Protein AF-A0A9P5NAE6-F1 (afdb_monomer_lite)

Organism: Gymnopilus junonius (NCBI:txid109634)

Radius of gyration: 26.17 Å; chains: 1; bounding box: 81×57×52 Å

Secondary structure (DSSP, 8-state):
-GGGT-HHHHHHHHHHHHHH-TT-HHHHHHHHHHHHHTT-HHHHHHHHHHHHHHHHHHHHHTTTT-HHHHHHHHHHHHHHHHHHHHHHHHSTTHHHHHHHHHHHHHGGGS--TTSHHHHHHHHHHHHHHHHTTT---HHHHHHHHHHHHHHHHHHHHHTS-HHHHHHHHHHHHHHHHHS---PPP--------PPP-SPP--GGG---SSS------GGGS-HHHHHHT--------SSSHHHHHHHHHHHHHHHHHHHHHTT--

Foldseek 3Di:
DVVVVPLVVQLVVLVVVCVVPVLDLVSLLSNLVSCVSVLVLVVSLVSLLSSLVSLVVVCVVVVPPDVVPSLVSLLSSLQSNLVSLVSCCVDPCVLVVLPVVLVVVVCVPPDDPPCVSSVVSVVVSVVSLVVLVPPPDPSSVSSVVSVVVSVVSVVVSNVDHSVVVVVVSVVVVVVVVVPPPPDDDDPPDPDPDDDDPDDQEACLCPDPPDDDGDRNDPVPDDPCCLVPPDDDDDDDPRVCRNVVNNVVVSVVVVVVVVVVVVVVD

Sequence (265 aa):
MLKAGQYTRAEQLFAKASSLRPDEPKYSLNHSAALYEQGKYRQSIDTVLEAWKKIQAKWCEESGNAQGGWDTLSIKLGVRFTKAKLQLAASSDSTTNHIQEVNAITLEDSQNESSISDLDHGVSIKLFVTSKMGSEDARSQDMVNIWHHWKAVRDRHASHTVSQCKIVISDAQACLRGLKIFKSTCDPTLDHYNLGHDEIHSLLDGTEEEDDIYPIHLDKLNSQEKEMALSFLFGGSGDARHVFETVINAADFVENSKFMKNIEH

InterPro domains:
  IPR011990 Tetratricopeptide-like helical domain superfamily [G3DSA:1.25.40.10] (1-57)
  IPR011990 Tetratricopeptide-like helical domain superfamily [SSF48452] (2-66)

pLDDT: mean 79.5, std 16.5, range [36.5, 96.94]

Structure (mmCIF, N/CA/C/O backbone):
data_AF-A0A9P5NAE6-F1
#
_entry.id   AF-A0A9P5NAE6-F1
#
loop_
_atom_site.group_PDB
_atom_site.id
_atom_site.type_symbol
_atom_site.label_atom_id
_atom_site.label_alt_id
_atom_site.label_comp_id
_atom_site.label_asym_id
_atom_site.label_entity_id
_atom_site.label_seq_id
_atom_site.pdbx_PDB_ins_code
_atom_site.Cartn_x
_atom_site.Cartn_y
_atom_site.Cartn_z
_atom_site.occupancy
_atom_site.B_iso_or_equiv
_atom_site.auth_seq_id
_atom_site.auth_comp_id
_atom_site.auth_asym_id
_atom_site.auth_atom_id
_atom_site.pdbx_PDB_model_num
ATOM 1 N N . MET A 1 1 ? 1.670 -14.709 -13.908 1.00 62.81 1 MET A N 1
ATOM 2 C CA . MET A 1 1 ? 2.464 -15.149 -12.737 1.00 62.81 1 MET A CA 1
ATOM 3 C C . MET A 1 1 ? 2.076 -14.376 -11.488 1.00 62.81 1 MET A C 1
ATOM 5 O O . MET A 1 1 ? 1.440 -14.986 -10.648 1.00 62.81 1 MET A O 1
ATOM 9 N N . LEU A 1 2 ? 2.318 -13.058 -11.400 1.00 73.25 2 LEU A N 1
ATOM 10 C CA . LEU A 1 2 ? 1.816 -12.244 -10.273 1.00 73.25 2 LEU A CA 1
ATOM 11 C C . LEU A 1 2 ? 0.286 -12.326 -10.136 1.00 73.25 2 LEU A C 1
ATOM 13 O O . LEU A 1 2 ? -0.216 -12.709 -9.093 1.00 73.25 2 LEU A O 1
ATOM 17 N N . LYS A 1 3 ? -0.451 -12.122 -11.238 1.00 75.31 3 LYS A N 1
ATOM 18 C CA . LYS A 1 3 ? -1.922 -12.267 -11.271 1.00 75.31 3 LYS A CA 1
ATOM 19 C C . LYS A 1 3 ? -2.444 -13.679 -10.953 1.00 75.31 3 LYS A C 1
ATOM 21 O O . LYS A 1 3 ? -3.638 -13.846 -10.780 1.00 75.31 3 LYS A O 1
ATOM 26 N N . ALA A 1 4 ? -1.569 -14.684 -10.932 1.00 79.62 4 ALA A N 1
ATOM 27 C CA . ALA A 1 4 ? -1.932 -16.069 -10.638 1.00 79.62 4 ALA A CA 1
ATOM 28 C C . ALA A 1 4 ? -1.617 -16.458 -9.179 1.00 79.62 4 ALA A C 1
ATOM 30 O O . ALA A 1 4 ? -1.634 -17.641 -8.862 1.00 79.62 4 ALA A O 1
ATOM 31 N N . GLY A 1 5 ? -1.234 -15.498 -8.323 1.00 82.81 5 GLY A N 1
ATOM 32 C CA . GLY A 1 5 ? -0.909 -15.734 -6.909 1.00 82.81 5 GLY A CA 1
ATOM 33 C C . GLY A 1 5 ? 0.398 -16.499 -6.654 1.00 82.81 5 GLY A C 1
ATOM 34 O O . GLY A 1 5 ? 0.747 -16.775 -5.513 1.00 82.81 5 GLY A O 1
ATOM 35 N N . GLN A 1 6 ? 1.159 -16.847 -7.697 1.00 91.88 6 GLN A N 1
ATOM 36 C CA . GLN A 1 6 ? 2.387 -17.645 -7.583 1.00 91.88 6 GLN A CA 1
ATOM 37 C C . GLN A 1 6 ? 3.604 -16.764 -7.254 1.00 91.88 6 GLN A C 1
ATOM 39 O O . GLN A 1 6 ? 4.552 -16.675 -8.041 1.00 91.88 6 GLN A O 1
ATOM 44 N N . TYR A 1 7 ? 3.571 -16.073 -6.114 1.00 93.00 7 TYR A N 1
ATOM 45 C CA . TYR A 1 7 ? 4.539 -15.019 -5.795 1.00 93.00 7 TYR A CA 1
ATOM 46 C C . TYR A 1 7 ? 5.966 -15.531 -5.588 1.00 93.00 7 TYR A C 1
ATOM 48 O O . TYR A 1 7 ? 6.891 -14.943 -6.138 1.00 93.00 7 TYR A O 1
ATOM 56 N N . THR A 1 8 ? 6.158 -16.669 -4.919 1.00 93.50 8 THR A N 1
ATOM 57 C CA . THR A 1 8 ? 7.494 -17.265 -4.719 1.00 93.50 8 THR A CA 1
ATOM 58 C C . THR A 1 8 ? 8.162 -17.636 -6.044 1.00 93.50 8 THR A C 1
ATOM 60 O O . THR A 1 8 ? 9.343 -17.371 -6.261 1.00 93.50 8 THR A O 1
ATOM 63 N N . ARG A 1 9 ? 7.395 -18.198 -6.986 1.00 94.25 9 ARG A N 1
ATOM 64 C CA . ARG A 1 9 ? 7.903 -18.501 -8.331 1.00 94.25 9 ARG A CA 1
ATOM 65 C C . ARG A 1 9 ? 8.195 -17.222 -9.116 1.00 94.25 9 ARG A C 1
ATOM 67 O O . ARG A 1 9 ? 9.188 -17.159 -9.837 1.00 94.25 9 ARG A O 1
ATOM 74 N N . ALA A 1 10 ? 7.336 -16.211 -8.988 1.00 95.00 10 ALA A N 1
ATOM 75 C CA . ALA A 1 10 ? 7.538 -14.917 -9.627 1.00 95.00 10 ALA A CA 1
ATOM 76 C C . ALA A 1 10 ? 8.814 -14.226 -9.115 1.00 95.00 10 ALA A C 1
ATOM 78 O O . ALA A 1 10 ? 9.599 -13.752 -9.929 1.00 95.00 10 ALA A O 1
ATOM 79 N N . GLU A 1 11 ? 9.053 -14.231 -7.801 1.00 95.69 11 GLU A N 1
ATOM 80 C CA . GLU A 1 11 ? 10.276 -13.720 -7.171 1.00 95.69 11 GLU A CA 1
ATOM 81 C C . GLU A 1 11 ? 11.519 -14.366 -7.786 1.00 95.69 11 GLU A C 1
ATOM 83 O O . GLU A 1 11 ? 12.365 -13.657 -8.321 1.00 95.69 11 GLU A O 1
ATOM 88 N N . GLN A 1 12 ? 11.589 -15.702 -7.814 1.00 95.00 12 GLN A N 1
ATOM 89 C CA . GLN A 1 12 ? 12.731 -16.430 -8.382 1.00 95.00 12 GLN A CA 1
ATOM 90 C C . GLN A 1 12 ? 12.985 -16.075 -9.852 1.00 95.00 12 GLN A C 1
ATOM 92 O O . GLN A 1 12 ? 14.128 -15.873 -10.267 1.00 95.00 12 GLN A O 1
ATOM 97 N N . LEU A 1 13 ? 11.920 -15.985 -10.653 1.00 96.25 13 LEU A N 1
ATOM 98 C CA . LEU A 1 13 ? 12.032 -15.663 -12.074 1.00 96.25 13 LEU A CA 1
ATOM 99 C C . LEU A 1 13 ? 12.469 -14.216 -12.304 1.00 96.25 13 LEU A C 1
ATOM 101 O O . LEU A 1 13 ? 13.317 -13.980 -13.162 1.00 96.25 13 LEU A O 1
ATOM 105 N N . PHE A 1 14 ? 11.935 -13.256 -11.546 1.00 96.19 14 PHE A N 1
ATOM 106 C CA . PHE A 1 14 ? 12.328 -11.854 -11.677 1.00 96.19 14 PHE A CA 1
ATOM 107 C C . PHE A 1 14 ? 13.717 -11.577 -11.105 1.00 96.19 14 PHE A C 1
ATOM 109 O O . PHE A 1 14 ? 14.451 -10.796 -11.705 1.00 96.19 14 PHE A O 1
ATOM 116 N N . ALA A 1 15 ? 14.116 -12.254 -10.027 1.00 94.62 15 ALA A N 1
ATOM 117 C CA . ALA A 1 15 ? 15.485 -12.217 -9.525 1.00 94.62 15 ALA A CA 1
ATOM 118 C C . ALA A 1 15 ? 16.460 -12.723 -10.599 1.00 94.62 15 ALA A C 1
ATOM 120 O O . ALA A 1 15 ? 17.385 -12.006 -10.976 1.00 94.62 15 ALA A O 1
ATOM 121 N N . LYS A 1 16 ? 16.184 -13.893 -11.197 1.00 96.12 16 LYS A N 1
ATOM 122 C CA . LYS A 1 16 ? 16.993 -14.439 -12.299 1.00 96.12 16 LYS A CA 1
ATOM 123 C C . LYS A 1 16 ? 17.021 -13.509 -13.515 1.00 96.12 16 LYS A C 1
ATOM 125 O O . LYS A 1 16 ? 18.084 -13.290 -14.089 1.00 96.12 16 LYS A O 1
ATOM 130 N N . ALA A 1 17 ? 15.878 -12.949 -13.908 1.00 95.75 17 ALA A N 1
ATOM 131 C CA . ALA A 1 17 ? 15.804 -12.002 -15.020 1.00 95.75 17 ALA A CA 1
ATOM 132 C C . ALA A 1 17 ? 16.615 -10.728 -14.739 1.00 95.75 17 ALA A C 1
ATOM 134 O O . ALA A 1 17 ? 17.337 -10.264 -15.617 1.00 95.75 17 ALA A O 1
ATOM 135 N N . SER A 1 18 ? 16.562 -10.212 -13.507 1.00 93.19 18 SER A N 1
ATOM 136 C CA . SER A 1 18 ? 17.356 -9.059 -13.079 1.00 93.19 18 SER A CA 1
ATOM 137 C C . SER A 1 18 ? 18.857 -9.357 -13.053 1.00 93.19 18 SER A C 1
ATOM 139 O O . SER A 1 18 ? 19.638 -8.430 -13.226 1.00 93.19 18 SER A O 1
ATOM 141 N N . SER A 1 19 ? 19.278 -10.610 -12.850 1.00 92.19 19 SER A N 1
ATOM 142 C CA . SER A 1 19 ? 20.688 -11.006 -12.985 1.00 92.19 19 SER A CA 1
ATOM 143 C C . SER A 1 19 ? 21.125 -11.115 -14.446 1.00 92.19 19 SER A C 1
ATOM 145 O O . SER A 1 19 ? 22.251 -10.763 -14.775 1.00 92.19 19 SER A O 1
ATOM 147 N N . LEU A 1 20 ? 20.245 -11.597 -15.331 1.00 95.31 20 LEU A N 1
ATOM 148 C CA . LEU A 1 20 ? 20.540 -11.728 -16.763 1.00 95.31 20 LEU A CA 1
ATOM 149 C C . LEU A 1 20 ? 20.558 -10.377 -17.489 1.00 95.31 20 LEU A C 1
ATOM 151 O O . LEU A 1 20 ? 21.283 -10.215 -18.465 1.00 95.31 20 LEU A O 1
ATOM 155 N N . ARG A 1 21 ? 19.736 -9.426 -17.039 1.00 93.19 21 ARG A N 1
ATOM 156 C CA . ARG A 1 21 ? 19.625 -8.074 -17.596 1.00 93.19 21 ARG A CA 1
ATOM 157 C C . ARG A 1 21 ? 19.605 -7.047 -16.462 1.00 93.19 21 ARG A C 1
ATOM 159 O O . ARG A 1 21 ? 18.525 -6.599 -16.063 1.00 93.19 21 ARG A O 1
ATOM 166 N N . PRO A 1 22 ? 20.782 -6.714 -15.903 1.00 91.00 22 PRO A N 1
ATOM 167 C CA . PRO A 1 22 ? 20.883 -5.830 -14.745 1.00 91.00 22 PRO A CA 1
ATOM 168 C C . PRO A 1 22 ? 20.425 -4.399 -15.040 1.00 91.00 22 PRO A C 1
ATOM 170 O O . PRO A 1 22 ? 19.940 -3.728 -14.130 1.00 91.00 22 PRO A O 1
ATOM 173 N N . ASP A 1 23 ? 20.505 -3.974 -16.299 1.00 89.81 23 ASP A N 1
ATOM 174 C CA . ASP A 1 23 ? 20.110 -2.663 -16.811 1.00 89.81 23 ASP A CA 1
ATOM 175 C C . ASP A 1 23 ? 18.589 -2.474 -16.925 1.00 89.81 23 ASP A C 1
ATOM 177 O O . ASP A 1 23 ? 18.117 -1.349 -17.032 1.00 89.81 23 ASP A O 1
ATOM 181 N N . GLU A 1 24 ? 17.791 -3.545 -16.935 1.00 92.19 24 GLU A N 1
ATOM 182 C CA . GLU A 1 24 ? 16.351 -3.453 -17.185 1.00 92.19 24 GLU A CA 1
ATOM 183 C C . GLU A 1 24 ? 15.555 -3.229 -15.880 1.00 92.19 24 GLU A C 1
ATOM 185 O O . GLU A 1 24 ? 15.333 -4.177 -15.113 1.00 92.19 24 GLU A O 1
ATOM 190 N N . PRO A 1 25 ? 15.057 -2.001 -15.612 1.00 92.25 25 PRO A N 1
ATOM 191 C CA . PRO A 1 25 ? 14.371 -1.683 -14.360 1.00 92.25 25 PRO A CA 1
ATOM 192 C C . PRO A 1 25 ? 13.055 -2.445 -14.183 1.00 92.25 25 PRO A C 1
ATOM 194 O O . PRO A 1 25 ? 12.638 -2.681 -13.047 1.00 92.25 25 PRO A O 1
ATOM 197 N N . LYS A 1 26 ? 12.394 -2.882 -15.268 1.00 92.94 26 LYS A N 1
ATOM 198 C CA . LYS A 1 26 ? 11.122 -3.620 -15.173 1.00 92.94 26 LYS A CA 1
ATOM 199 C C . LYS A 1 26 ? 11.265 -4.940 -14.416 1.00 92.94 26 LYS A C 1
ATOM 201 O O . LYS A 1 26 ? 10.310 -5.355 -13.756 1.00 92.94 26 LYS A O 1
ATOM 206 N N . TYR A 1 27 ? 12.424 -5.599 -14.469 1.00 94.94 27 TYR A N 1
ATOM 207 C CA . TYR A 1 27 ? 12.634 -6.838 -13.714 1.00 94.94 27 TYR A CA 1
ATOM 208 C C . TYR A 1 27 ? 12.724 -6.566 -12.215 1.00 94.94 27 TYR A C 1
ATOM 210 O O . TYR A 1 27 ? 12.032 -7.230 -11.447 1.00 94.94 27 TYR A O 1
ATOM 218 N N . SER A 1 28 ? 13.463 -5.536 -11.799 1.00 94.50 28 SER A N 1
ATOM 219 C CA . SER A 1 28 ? 13.524 -5.112 -10.393 1.00 94.50 28 SER A CA 1
ATOM 220 C C . SER A 1 28 ? 12.170 -4.571 -9.898 1.00 94.50 28 SER A C 1
ATOM 222 O O . SER A 1 28 ? 11.723 -4.903 -8.799 1.00 94.50 28 SER A O 1
ATOM 224 N N . LEU A 1 29 ? 11.428 -3.843 -10.740 1.00 94.50 29 LEU A N 1
ATOM 225 C CA . LEU A 1 29 ? 10.054 -3.424 -10.444 1.00 94.50 29 LEU A CA 1
ATOM 226 C C . LEU A 1 29 ? 9.128 -4.621 -10.184 1.00 94.50 29 LEU A C 1
ATOM 228 O O . LEU A 1 29 ? 8.343 -4.596 -9.241 1.00 94.50 29 LEU A O 1
ATOM 232 N N . ASN A 1 30 ? 9.168 -5.656 -11.019 1.00 95.62 30 ASN A N 1
ATOM 233 C CA . ASN A 1 30 ? 8.295 -6.816 -10.838 1.00 95.62 30 ASN A CA 1
ATOM 234 C C . ASN A 1 30 ? 8.777 -7.737 -9.706 1.00 95.62 30 ASN A C 1
ATOM 236 O O . ASN A 1 30 ? 7.954 -8.361 -9.037 1.00 95.62 30 ASN A O 1
ATOM 240 N N . HIS A 1 31 ? 10.085 -7.774 -9.447 1.00 96.12 31 HIS A N 1
ATOM 241 C CA . HIS A 1 31 ? 10.664 -8.468 -8.300 1.00 96.12 31 HIS A CA 1
ATOM 242 C C . HIS A 1 31 ? 10.172 -7.860 -6.981 1.00 96.12 31 HIS A C 1
ATOM 244 O O . HIS A 1 31 ? 9.639 -8.584 -6.143 1.00 96.12 31 HIS A O 1
ATOM 250 N N . SER A 1 32 ? 10.236 -6.530 -6.833 1.00 96.62 32 SER A N 1
ATOM 251 C CA . SER A 1 32 ? 9.693 -5.862 -5.641 1.00 96.62 32 SER A CA 1
ATOM 252 C C . SER A 1 32 ? 8.190 -6.090 -5.477 1.00 96.62 32 SER A C 1
ATOM 254 O O . SER A 1 32 ? 7.724 -6.245 -4.355 1.00 96.62 32 SER A O 1
ATOM 256 N N . ALA A 1 33 ? 7.425 -6.185 -6.571 1.00 96.44 33 ALA A N 1
ATOM 257 C CA . ALA A 1 33 ? 6.013 -6.561 -6.495 1.00 96.44 33 ALA A CA 1
ATOM 258 C C . ALA A 1 33 ? 5.830 -7.961 -5.887 1.00 96.44 33 ALA A C 1
ATOM 260 O O . ALA A 1 33 ? 5.049 -8.124 -4.960 1.00 96.44 33 ALA A O 1
ATOM 261 N N . ALA A 1 34 ? 6.586 -8.957 -6.360 1.00 96.56 34 ALA A N 1
ATOM 262 C CA . ALA A 1 34 ? 6.515 -10.317 -5.827 1.00 96.56 34 ALA A CA 1
ATOM 263 C C . ALA A 1 34 ? 6.919 -10.401 -4.345 1.00 96.56 34 ALA A C 1
ATOM 265 O O . ALA A 1 34 ? 6.357 -11.209 -3.609 1.00 96.56 34 ALA A O 1
ATOM 266 N N . LEU A 1 35 ? 7.887 -9.589 -3.909 1.00 96.25 35 LEU A N 1
ATOM 267 C CA . LEU A 1 35 ? 8.310 -9.509 -2.508 1.00 96.25 35 LEU A CA 1
ATOM 268 C C . LEU A 1 35 ? 7.236 -8.859 -1.627 1.00 96.25 35 LEU A C 1
ATOM 270 O O . LEU A 1 35 ? 6.944 -9.367 -0.546 1.00 96.25 35 LEU A O 1
ATOM 274 N N . TYR A 1 36 ? 6.619 -7.775 -2.105 1.00 95.94 36 TYR A N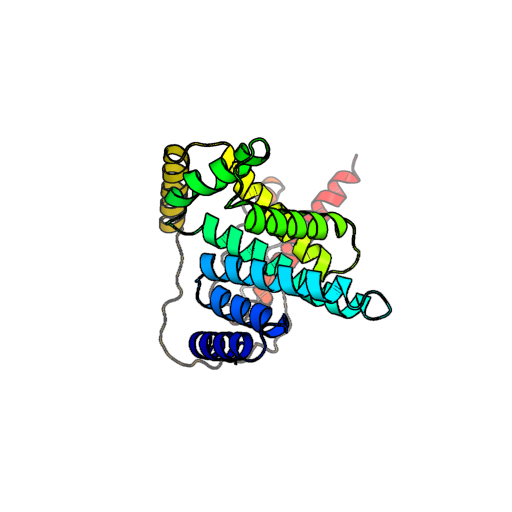 1
ATOM 275 C CA . TYR A 1 36 ? 5.532 -7.093 -1.402 1.00 95.94 36 TYR A CA 1
ATOM 276 C C . TYR A 1 36 ? 4.346 -8.027 -1.140 1.00 95.94 36 TYR A C 1
ATOM 278 O O . TYR A 1 36 ? 3.908 -8.145 0.000 1.00 95.94 36 TYR A O 1
ATOM 286 N N . GLU A 1 37 ? 3.885 -8.752 -2.164 1.00 95.06 37 GLU A N 1
ATOM 287 C CA . GLU A 1 37 ? 2.755 -9.689 -2.041 1.00 95.06 37 GLU A CA 1
ATOM 288 C C . GLU A 1 37 ? 3.056 -10.890 -1.121 1.00 95.06 37 GLU A C 1
ATOM 290 O O . GLU A 1 37 ? 2.144 -11.540 -0.620 1.00 95.06 37 GLU A O 1
ATOM 295 N N . GLN A 1 38 ? 4.334 -11.186 -0.862 1.00 94.00 38 GLN A N 1
ATOM 296 C CA . GLN A 1 38 ? 4.762 -12.201 0.111 1.00 94.00 38 GLN A CA 1
ATOM 297 C C . GLN A 1 38 ? 4.899 -11.656 1.541 1.00 94.00 38 GLN A C 1
ATOM 299 O O . GLN A 1 38 ? 5.317 -12.392 2.431 1.00 94.00 38 GLN A O 1
ATOM 304 N N . GLY A 1 39 ? 4.628 -10.369 1.772 1.00 92.31 39 GLY A N 1
ATOM 305 C CA . GLY A 1 39 ? 4.856 -9.719 3.064 1.00 92.31 39 GLY A CA 1
ATOM 306 C C . GLY A 1 39 ? 6.332 -9.440 3.377 1.00 92.31 39 GLY A C 1
ATOM 307 O O . GLY A 1 39 ? 6.664 -9.001 4.477 1.00 92.31 39 GLY A O 1
ATOM 308 N N . LYS A 1 40 ? 7.243 -9.647 2.416 1.00 93.25 40 LYS A N 1
ATOM 309 C CA . LYS A 1 40 ? 8.687 -9.396 2.557 1.00 93.25 40 LYS A CA 1
ATOM 310 C C . LYS A 1 40 ? 8.995 -7.903 2.363 1.00 93.25 40 LYS A C 1
ATOM 312 O O . LYS A 1 40 ? 9.730 -7.507 1.456 1.00 93.25 40 LYS A O 1
ATOM 317 N N . TYR A 1 41 ? 8.406 -7.045 3.197 1.00 92.62 41 TYR A N 1
ATOM 318 C CA . TYR A 1 41 ? 8.363 -5.595 2.963 1.00 92.62 41 TYR A CA 1
ATOM 319 C C . TYR A 1 41 ? 9.734 -4.915 2.951 1.00 92.62 41 TYR A C 1
ATOM 321 O O . TYR A 1 41 ? 9.964 -4.053 2.107 1.00 92.62 41 TYR A O 1
ATOM 329 N N . ARG A 1 42 ? 10.664 -5.323 3.824 1.00 90.50 42 ARG A N 1
ATOM 330 C CA . ARG A 1 42 ? 12.030 -4.770 3.844 1.00 90.50 42 ARG A CA 1
ATOM 331 C C . ARG A 1 42 ? 12.760 -5.038 2.524 1.00 90.50 42 ARG A C 1
ATOM 333 O O . ARG A 1 42 ? 13.163 -4.100 1.852 1.00 90.50 42 ARG A O 1
ATOM 340 N N . GLN A 1 43 ? 12.788 -6.296 2.088 1.00 92.56 43 GLN A N 1
ATOM 341 C CA . GLN A 1 43 ? 13.387 -6.685 0.805 1.00 92.56 43 GLN A CA 1
ATOM 342 C C . GLN A 1 43 ? 12.685 -6.010 -0.383 1.00 92.56 43 GLN A C 1
ATOM 344 O O . GLN A 1 43 ? 13.327 -5.646 -1.370 1.00 92.56 43 GLN A O 1
ATOM 349 N N . SER A 1 44 ? 11.363 -5.819 -0.297 1.00 95.19 44 SER A N 1
ATOM 350 C CA . SER A 1 44 ? 10.616 -5.056 -1.297 1.00 95.19 44 SER A CA 1
ATOM 351 C C . SER A 1 44 ? 11.085 -3.602 -1.371 1.00 95.19 44 SER A C 1
ATOM 353 O O . SER A 1 44 ? 11.187 -3.087 -2.480 1.00 95.19 44 SER A O 1
ATOM 355 N N . ILE A 1 45 ? 11.341 -2.937 -0.240 1.00 93.56 45 ILE A N 1
ATOM 356 C CA . ILE A 1 45 ? 11.839 -1.552 -0.206 1.00 93.56 45 ILE A CA 1
ATOM 357 C C . ILE A 1 45 ? 13.210 -1.476 -0.871 1.00 93.56 45 ILE A C 1
ATOM 359 O O . ILE A 1 45 ? 13.376 -0.683 -1.794 1.00 93.56 45 ILE A O 1
ATOM 363 N N . ASP A 1 46 ? 14.142 -2.341 -0.474 1.00 91.44 46 ASP A N 1
ATOM 364 C CA . ASP A 1 46 ? 15.500 -2.365 -1.028 1.00 91.44 46 ASP A CA 1
ATOM 365 C C . ASP A 1 46 ? 15.454 -2.575 -2.551 1.00 91.44 46 ASP A C 1
ATOM 367 O O . ASP A 1 46 ? 16.060 -1.844 -3.332 1.00 91.44 46 ASP A O 1
ATOM 371 N N . THR A 1 47 ? 14.610 -3.505 -3.005 1.00 94.81 47 THR A N 1
ATOM 372 C CA . THR A 1 47 ? 14.423 -3.780 -4.436 1.00 94.81 47 THR A CA 1
ATOM 373 C C . THR A 1 47 ? 13.745 -2.620 -5.180 1.00 94.81 47 THR A C 1
ATOM 375 O O . THR A 1 47 ? 14.006 -2.418 -6.368 1.00 94.81 47 THR A O 1
ATOM 378 N N . VAL A 1 48 ? 12.864 -1.854 -4.522 1.00 95.44 48 VAL A N 1
ATOM 379 C CA . VAL A 1 48 ? 12.286 -0.628 -5.097 1.00 95.44 48 VAL A CA 1
ATOM 380 C C . VAL A 1 48 ? 13.361 0.436 -5.275 1.00 95.44 48 VAL A C 1
ATOM 382 O O . VAL A 1 48 ? 13.408 1.040 -6.345 1.00 95.44 48 VAL A O 1
ATOM 385 N N . LEU A 1 49 ? 14.223 0.641 -4.277 1.00 93.88 49 LEU A N 1
ATOM 386 C CA . LEU A 1 49 ? 15.324 1.599 -4.370 1.00 93.88 49 LEU A CA 1
ATOM 387 C C . LEU A 1 49 ? 16.252 1.230 -5.529 1.00 93.88 49 LEU A C 1
ATOM 389 O O . LEU A 1 49 ? 16.511 2.077 -6.376 1.00 93.88 49 LEU A O 1
ATOM 393 N N . GLU A 1 50 ? 16.629 -0.043 -5.661 1.00 91.94 50 GLU A N 1
ATOM 394 C CA . GLU A 1 50 ? 17.425 -0.535 -6.794 1.00 91.94 50 GLU A CA 1
ATOM 395 C C . GLU A 1 50 ? 16.740 -0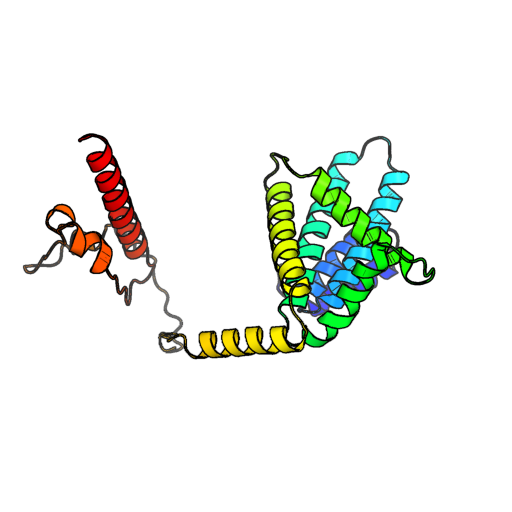.331 -8.153 1.00 91.94 50 GLU A C 1
ATOM 397 O O . GLU A 1 50 ? 17.370 0.091 -9.124 1.00 91.94 50 GLU A O 1
ATOM 402 N N . ALA A 1 51 ? 15.432 -0.592 -8.247 1.00 94.31 51 ALA A N 1
ATOM 403 C CA . ALA A 1 51 ? 14.672 -0.313 -9.464 1.00 94.31 51 ALA A CA 1
ATOM 404 C C . ALA A 1 51 ? 14.647 1.190 -9.789 1.00 94.31 51 ALA A C 1
ATOM 406 O O . ALA A 1 51 ? 14.708 1.563 -10.960 1.00 94.31 51 ALA A O 1
ATOM 407 N N . TRP A 1 52 ? 14.579 2.040 -8.762 1.00 94.44 52 TRP A N 1
ATOM 408 C CA . TRP A 1 52 ? 14.584 3.491 -8.899 1.00 94.44 52 TRP A CA 1
ATOM 409 C C . TRP A 1 52 ? 15.919 4.010 -9.437 1.00 94.44 52 TRP A C 1
ATOM 411 O O . TRP A 1 52 ? 15.908 4.764 -10.411 1.00 94.44 52 TRP A O 1
ATOM 421 N N . LYS A 1 53 ? 17.056 3.538 -8.893 1.00 91.81 53 LYS A N 1
ATOM 422 C CA . LYS A 1 53 ? 18.400 3.917 -9.381 1.00 91.81 53 LYS A CA 1
ATOM 423 C C . LYS A 1 53 ? 18.527 3.651 -10.884 1.00 91.81 53 LYS A C 1
ATOM 425 O O . LYS A 1 53 ? 18.990 4.492 -11.649 1.00 91.81 53 LYS A O 1
ATOM 430 N N . LYS A 1 54 ? 18.032 2.490 -11.331 1.00 91.38 54 LYS A N 1
ATOM 431 C CA . LYS A 1 54 ? 18.055 2.077 -12.745 1.00 91.38 54 LYS A CA 1
ATOM 432 C C . LYS A 1 54 ? 17.178 2.950 -13.641 1.00 91.38 54 LYS A C 1
ATOM 434 O O . LYS A 1 54 ? 17.569 3.238 -14.768 1.00 91.38 54 LYS A O 1
ATOM 439 N N . ILE A 1 55 ? 16.002 3.368 -13.163 1.00 91.25 55 ILE A N 1
ATOM 440 C CA . ILE A 1 55 ? 15.145 4.301 -13.910 1.00 91.25 55 ILE A CA 1
ATOM 441 C C . ILE A 1 55 ? 15.840 5.652 -14.056 1.00 91.25 55 ILE A C 1
ATOM 443 O O . ILE A 1 55 ? 15.849 6.198 -15.153 1.00 91.25 55 ILE A O 1
ATOM 447 N N . GLN A 1 56 ? 16.448 6.171 -12.988 1.00 89.12 56 GLN A N 1
ATOM 448 C CA . GLN A 1 56 ? 17.169 7.444 -13.045 1.00 89.12 56 GLN A CA 1
ATOM 449 C C . GLN A 1 56 ? 18.353 7.387 -14.017 1.00 89.12 56 GLN A C 1
ATOM 451 O O . GLN A 1 56 ? 18.497 8.288 -14.839 1.00 89.12 56 GLN A O 1
ATOM 456 N N . ALA A 1 57 ? 19.138 6.305 -13.991 1.00 88.94 57 ALA A N 1
ATOM 457 C CA . ALA A 1 57 ? 20.233 6.101 -14.940 1.00 88.94 57 ALA A CA 1
ATOM 458 C C . ALA A 1 57 ? 19.741 6.118 -16.400 1.00 88.94 57 ALA A C 1
ATOM 460 O O . ALA A 1 57 ? 20.269 6.869 -17.219 1.00 88.94 57 ALA A O 1
ATOM 461 N N . LYS A 1 58 ? 18.668 5.375 -16.708 1.00 87.38 58 LYS A N 1
ATOM 462 C CA . LYS A 1 58 ? 18.078 5.359 -18.058 1.00 87.38 58 LYS A CA 1
ATOM 463 C C . LYS A 1 58 ? 17.470 6.691 -18.468 1.00 87.38 58 LYS A C 1
ATOM 465 O O . LYS A 1 58 ? 17.543 7.062 -19.634 1.00 87.38 58 LYS A O 1
ATOM 470 N N . TRP A 1 59 ? 16.889 7.430 -17.528 1.00 84.38 59 TRP A N 1
ATOM 471 C CA . TRP A 1 59 ? 16.339 8.748 -17.820 1.00 84.38 59 TRP A CA 1
ATOM 472 C C . TRP A 1 59 ? 17.437 9.710 -18.288 1.00 84.38 59 TRP A C 1
ATOM 474 O O . TRP A 1 59 ? 17.248 10.397 -19.289 1.00 84.38 59 TRP A O 1
ATOM 484 N N . CYS A 1 60 ? 18.608 9.700 -17.643 1.00 80.56 60 CYS A N 1
ATOM 485 C CA . CYS A 1 60 ? 19.753 10.498 -18.082 1.00 80.56 60 CYS A CA 1
ATOM 486 C C . CYS A 1 60 ? 20.195 10.140 -19.514 1.00 80.56 60 CYS A C 1
ATOM 488 O O . CYS A 1 60 ? 20.475 11.038 -20.309 1.00 80.56 60 CYS A O 1
ATOM 490 N N . GLU A 1 61 ? 20.198 8.852 -19.864 1.00 81.69 61 GLU A N 1
ATOM 491 C CA . GLU A 1 61 ? 20.594 8.354 -21.191 1.00 81.69 61 GLU A CA 1
ATOM 492 C C . GLU A 1 61 ? 19.562 8.664 -22.295 1.00 81.69 61 GLU A C 1
ATOM 494 O O . GLU A 1 61 ? 19.932 8.967 -23.428 1.00 81.69 61 GLU A O 1
ATOM 499 N N . GLU A 1 62 ? 18.264 8.626 -21.979 1.00 76.50 62 GLU A N 1
ATOM 500 C CA . GLU A 1 62 ? 17.159 8.687 -22.951 1.00 76.50 62 GLU A CA 1
ATOM 501 C C . GLU A 1 62 ? 16.497 10.075 -23.087 1.00 76.50 62 GLU A C 1
ATOM 503 O O . GLU A 1 62 ? 15.391 10.177 -23.628 1.00 76.50 62 GLU A O 1
ATOM 508 N N . SER A 1 63 ? 17.159 11.145 -22.627 1.00 60.66 63 SER A N 1
ATOM 509 C CA . SER A 1 63 ? 16.661 12.533 -22.468 1.00 60.66 63 SER A CA 1
ATOM 510 C C . SER A 1 63 ? 16.043 13.229 -23.711 1.00 60.66 63 SER A C 1
ATOM 512 O O . SER A 1 63 ? 15.801 14.432 -23.678 1.00 60.66 63 SER A O 1
ATOM 514 N N . GLY A 1 64 ? 15.768 12.522 -24.813 1.00 56.72 64 GLY A N 1
ATOM 515 C CA . GLY A 1 64 ? 15.257 13.076 -26.068 1.00 56.72 64 GLY A CA 1
ATOM 516 C C . GLY A 1 64 ? 13.787 12.815 -26.429 1.00 56.72 64 GLY A C 1
ATOM 517 O O . GLY A 1 64 ? 13.262 13.619 -27.185 1.00 56.72 64 GLY A O 1
ATOM 518 N N . ASN A 1 65 ? 13.106 11.739 -25.984 1.00 54.12 65 ASN A N 1
ATOM 519 C CA . ASN A 1 65 ? 11.739 11.440 -26.495 1.00 54.12 65 ASN A CA 1
ATOM 520 C C . ASN A 1 65 ? 10.855 10.441 -25.693 1.00 54.12 65 ASN A C 1
ATOM 522 O O . ASN A 1 65 ? 9.741 10.147 -26.125 1.00 54.12 65 ASN A O 1
ATOM 526 N N . ALA A 1 66 ? 11.287 9.900 -24.543 1.00 57.53 66 ALA A N 1
ATOM 527 C CA . ALA A 1 66 ? 10.596 8.781 -23.860 1.00 57.53 66 ALA A CA 1
ATOM 528 C C . ALA A 1 66 ? 9.902 9.135 -22.520 1.00 57.53 66 ALA A C 1
ATOM 530 O O . ALA A 1 66 ? 9.605 8.252 -21.710 1.00 57.53 66 ALA A O 1
ATOM 531 N N . GLN A 1 67 ? 9.613 10.416 -22.270 1.00 58.69 67 GLN A N 1
ATOM 532 C CA . GLN A 1 67 ? 9.227 10.928 -20.942 1.00 58.69 67 GLN A CA 1
ATOM 533 C C . GLN A 1 67 ? 7.970 10.267 -20.330 1.00 58.69 67 GLN A C 1
ATOM 535 O O . GLN A 1 67 ? 7.900 10.076 -19.119 1.00 58.69 67 GLN A O 1
ATOM 540 N N . GLY A 1 68 ? 6.994 9.844 -21.145 1.00 64.81 68 GLY A N 1
ATOM 541 C CA . GLY A 1 68 ? 5.727 9.281 -20.645 1.00 64.81 68 GLY A CA 1
ATOM 542 C C . GLY A 1 68 ? 5.810 7.849 -20.087 1.00 64.81 68 GLY A C 1
ATOM 543 O O . GLY A 1 68 ? 4.987 7.452 -19.258 1.00 64.81 68 GLY A O 1
ATOM 544 N N . GLY A 1 69 ? 6.796 7.053 -20.517 1.00 78.12 69 GLY A N 1
ATOM 545 C CA . GLY A 1 69 ? 6.923 5.651 -20.096 1.00 78.12 69 GLY A CA 1
ATOM 546 C C . GLY A 1 69 ? 7.489 5.498 -18.683 1.00 78.12 69 GLY A C 1
ATOM 547 O O . GLY A 1 69 ? 7.033 4.645 -17.913 1.00 78.12 69 GLY A O 1
ATOM 548 N N . TRP A 1 70 ? 8.453 6.352 -18.337 1.00 86.50 70 TRP A N 1
ATOM 549 C CA . TRP A 1 70 ? 9.161 6.318 -17.060 1.00 86.50 70 TRP A CA 1
ATOM 550 C C . TRP A 1 70 ? 8.285 6.783 -15.900 1.00 86.50 70 TRP A C 1
ATOM 552 O O . TRP A 1 70 ? 8.254 6.113 -14.870 1.00 86.50 70 TRP A O 1
ATOM 562 N N . ASP A 1 71 ? 7.461 7.811 -16.108 1.00 87.00 71 ASP A N 1
ATOM 563 C CA . ASP A 1 71 ? 6.519 8.312 -15.100 1.00 87.00 71 ASP A CA 1
ATOM 564 C C . ASP A 1 71 ? 5.570 7.223 -14.584 1.00 87.00 71 ASP A C 1
ATOM 566 O O . ASP A 1 71 ? 5.351 7.096 -13.379 1.00 87.00 71 ASP A O 1
ATOM 570 N N . THR A 1 72 ? 5.065 6.357 -15.468 1.00 92.00 72 THR A N 1
ATOM 571 C CA . THR A 1 72 ? 4.185 5.250 -15.059 1.00 92.00 72 THR A CA 1
ATOM 572 C C . THR A 1 72 ? 4.905 4.242 -14.156 1.00 92.00 72 THR A C 1
ATOM 574 O O . THR A 1 72 ? 4.296 3.674 -13.243 1.00 92.00 72 THR A O 1
ATOM 577 N N . LEU A 1 73 ? 6.188 3.971 -14.411 1.00 92.75 73 LEU A N 1
ATOM 578 C CA . LEU A 1 73 ? 6.984 3.054 -13.592 1.00 92.75 73 LEU A CA 1
ATOM 579 C C . LEU A 1 73 ? 7.356 3.707 -12.258 1.00 92.75 73 LEU A C 1
ATOM 581 O O . LEU A 1 73 ? 7.216 3.062 -11.218 1.00 92.75 73 LEU A O 1
ATOM 585 N N . SER A 1 74 ? 7.730 4.986 -12.280 1.00 94.00 74 SER A N 1
ATOM 586 C CA . SER A 1 74 ? 8.031 5.786 -11.094 1.00 94.00 74 SER A CA 1
ATOM 587 C C . SER A 1 74 ? 6.827 5.888 -10.157 1.00 94.00 74 SER A C 1
ATOM 589 O O . SER A 1 74 ? 6.970 5.630 -8.966 1.00 94.00 74 SER A O 1
ATOM 591 N N . ILE A 1 75 ? 5.615 6.125 -10.676 1.00 95.62 75 ILE A N 1
ATOM 592 C CA . ILE A 1 75 ? 4.389 6.123 -9.858 1.00 95.62 75 ILE A CA 1
ATOM 593 C C . ILE A 1 75 ? 4.190 4.763 -9.177 1.00 95.62 75 ILE A C 1
ATOM 595 O O . ILE A 1 75 ? 3.942 4.689 -7.974 1.00 95.62 75 ILE A O 1
ATOM 599 N N . LYS A 1 76 ? 4.353 3.656 -9.915 1.00 96.06 76 LYS A N 1
ATOM 600 C CA . LYS A 1 76 ? 4.219 2.302 -9.348 1.00 96.06 76 LYS A CA 1
ATOM 601 C C . LYS A 1 76 ? 5.261 2.014 -8.266 1.00 96.06 76 LYS A C 1
ATOM 603 O O . LYS A 1 76 ? 4.928 1.358 -7.278 1.00 96.06 76 LYS A O 1
ATOM 608 N N . LEU A 1 77 ? 6.502 2.468 -8.452 1.00 96.00 77 LEU A N 1
ATOM 609 C CA . LEU A 1 77 ? 7.552 2.344 -7.440 1.00 96.00 77 LEU A CA 1
ATOM 610 C C . LEU A 1 77 ? 7.249 3.202 -6.217 1.00 96.00 77 LEU A C 1
ATOM 612 O O . LEU A 1 77 ? 7.348 2.682 -5.113 1.00 96.00 77 LEU A O 1
ATOM 616 N N . GLY A 1 78 ? 6.819 4.452 -6.401 1.00 95.75 78 GLY A N 1
ATOM 617 C CA . GLY A 1 78 ? 6.419 5.345 -5.315 1.00 95.75 78 GLY A CA 1
ATOM 618 C C . GLY A 1 78 ? 5.311 4.728 -4.465 1.00 95.75 78 GLY A C 1
ATOM 619 O O . GLY A 1 78 ? 5.498 4.523 -3.269 1.00 95.75 78 GLY A O 1
ATOM 620 N N . VAL A 1 79 ? 4.212 4.294 -5.094 1.00 96.94 79 VAL A N 1
ATOM 621 C CA . VAL A 1 79 ? 3.108 3.593 -4.411 1.00 96.94 79 VAL A CA 1
ATOM 622 C C . VAL A 1 79 ? 3.617 2.390 -3.618 1.00 96.94 79 VAL A C 1
ATOM 624 O O . VAL A 1 79 ? 3.262 2.221 -2.449 1.00 96.94 79 VAL A O 1
ATOM 627 N N . ARG A 1 80 ? 4.449 1.537 -4.230 1.00 96.62 80 ARG A N 1
ATOM 628 C CA . ARG A 1 80 ? 4.946 0.327 -3.564 1.00 96.62 80 ARG A CA 1
ATOM 629 C C . ARG A 1 80 ? 5.905 0.644 -2.427 1.00 96.62 80 ARG A C 1
ATOM 631 O O . ARG A 1 80 ? 5.791 0.019 -1.379 1.00 96.62 80 ARG A O 1
ATOM 638 N N . PHE A 1 81 ? 6.812 1.598 -2.617 1.00 95.75 81 PHE A N 1
ATOM 639 C CA . PHE A 1 81 ? 7.729 2.071 -1.586 1.00 95.75 81 PHE A CA 1
ATOM 640 C C . PHE A 1 81 ? 6.944 2.490 -0.346 1.00 95.75 81 PHE A C 1
ATOM 642 O O . PHE A 1 81 ? 7.176 1.985 0.750 1.00 95.75 81 PHE A O 1
ATOM 649 N N . THR A 1 82 ? 5.948 3.351 -0.539 1.00 94.44 82 THR A N 1
ATOM 650 C CA . THR A 1 82 ? 5.145 3.889 0.553 1.00 94.44 82 THR A CA 1
ATOM 651 C C . THR A 1 82 ? 4.283 2.827 1.220 1.00 94.44 82 THR A C 1
ATOM 653 O O . THR A 1 82 ? 4.265 2.737 2.447 1.00 94.44 82 THR A O 1
ATOM 656 N N . LYS A 1 83 ? 3.611 1.972 0.438 1.00 95.81 83 LYS A N 1
ATOM 657 C CA . LYS A 1 83 ? 2.831 0.852 0.983 1.00 95.81 83 LYS A CA 1
ATOM 658 C C . LYS A 1 83 ? 3.712 -0.111 1.775 1.00 95.81 83 LYS A C 1
ATOM 660 O O . LYS A 1 83 ? 3.320 -0.527 2.858 1.00 95.81 83 LYS A O 1
ATOM 665 N N . ALA A 1 84 ? 4.896 -0.456 1.272 1.00 94.25 84 ALA A N 1
ATOM 666 C CA . ALA A 1 84 ? 5.822 -1.341 1.972 1.00 94.25 84 ALA A CA 1
ATOM 667 C C . ALA A 1 84 ? 6.323 -0.716 3.282 1.00 94.25 84 ALA A C 1
ATOM 669 O O . ALA A 1 84 ? 6.352 -1.402 4.300 1.00 94.25 84 ALA A O 1
ATOM 670 N N . LYS A 1 85 ? 6.641 0.587 3.293 1.00 91.00 85 LYS A N 1
ATOM 671 C CA . LYS A 1 85 ? 7.006 1.319 4.517 1.00 91.00 85 LYS A CA 1
ATOM 672 C C . LYS A 1 85 ? 5.867 1.345 5.537 1.00 91.00 85 LYS A C 1
ATOM 674 O O . LYS A 1 85 ? 6.105 1.109 6.717 1.00 91.00 85 LYS A O 1
ATOM 679 N N . LEU A 1 86 ? 4.635 1.583 5.088 1.00 91.00 86 LEU A N 1
ATOM 680 C CA . LEU A 1 86 ? 3.453 1.565 5.949 1.00 91.00 86 LEU A CA 1
ATOM 681 C C . LEU A 1 86 ? 3.242 0.186 6.591 1.00 91.00 86 LEU A C 1
ATOM 683 O O . LEU A 1 86 ? 3.061 0.090 7.801 1.00 91.00 86 LEU A O 1
ATOM 687 N N . GLN A 1 87 ? 3.322 -0.882 5.793 1.00 91.44 87 GLN A N 1
ATOM 688 C CA . GLN A 1 87 ? 3.177 -2.248 6.298 1.00 91.44 87 GLN A CA 1
ATOM 689 C C . GLN A 1 87 ? 4.326 -2.646 7.233 1.00 91.44 87 GLN A C 1
ATOM 691 O O . GLN A 1 87 ? 4.106 -3.309 8.244 1.00 91.44 87 GLN A O 1
ATOM 696 N N . LEU A 1 88 ? 5.547 -2.188 6.949 1.00 86.88 88 LEU A N 1
ATOM 697 C CA . LEU A 1 88 ? 6.690 -2.386 7.834 1.00 86.88 88 LEU A CA 1
ATOM 698 C C . LEU A 1 88 ? 6.489 -1.679 9.186 1.00 86.88 88 LEU A C 1
ATOM 700 O O . LEU A 1 88 ? 6.782 -2.270 10.224 1.00 86.88 88 LEU A O 1
ATOM 704 N N . ALA A 1 89 ? 5.940 -0.460 9.188 1.00 82.75 89 ALA A N 1
ATOM 705 C CA . ALA A 1 89 ? 5.606 0.274 10.410 1.00 82.75 89 ALA A CA 1
ATOM 706 C C . ALA A 1 89 ? 4.485 -0.398 11.225 1.00 82.75 89 ALA A C 1
ATOM 708 O O . ALA A 1 89 ? 4.506 -0.326 12.455 1.00 82.75 89 ALA A O 1
ATOM 709 N N . ALA A 1 90 ? 3.540 -1.064 10.551 1.00 80.75 90 ALA A N 1
ATOM 710 C CA . ALA A 1 90 ? 2.429 -1.789 11.170 1.00 80.75 90 ALA A CA 1
ATOM 711 C C . ALA A 1 90 ? 2.800 -3.199 11.669 1.00 80.75 90 ALA A C 1
ATOM 713 O O . ALA A 1 90 ? 2.136 -3.730 12.558 1.00 80.75 90 ALA A O 1
ATOM 714 N N . SER A 1 91 ? 3.837 -3.824 11.102 1.00 78.88 91 SER A N 1
ATOM 715 C CA . SER A 1 91 ? 4.270 -5.168 11.503 1.00 78.88 91 SER A CA 1
ATOM 716 C C . SER A 1 91 ? 4.754 -5.201 12.959 1.00 78.88 91 SER A C 1
ATOM 718 O O . SER A 1 91 ? 5.371 -4.255 13.439 1.00 78.88 91 SER A O 1
ATOM 720 N N . SER A 1 92 ? 4.494 -6.295 13.680 1.00 57.47 92 SER A N 1
ATOM 721 C CA . SER A 1 92 ? 4.817 -6.458 15.111 1.00 57.47 92 SER A CA 1
ATOM 722 C C . SER A 1 92 ? 6.307 -6.312 15.453 1.00 57.47 92 SER A C 1
ATOM 724 O O . SER A 1 92 ? 6.643 -6.031 16.601 1.00 57.47 92 SER A O 1
ATOM 726 N N . ASP A 1 93 ? 7.189 -6.414 14.456 1.00 61.88 93 ASP A N 1
ATOM 727 C CA . ASP A 1 93 ? 8.632 -6.168 14.582 1.00 61.88 93 ASP A CA 1
ATOM 728 C C . ASP A 1 93 ? 9.000 -4.666 14.537 1.00 61.88 93 ASP A C 1
ATOM 730 O O . ASP A 1 93 ? 10.172 -4.292 14.634 1.00 61.88 93 ASP A O 1
ATOM 734 N N . SER A 1 94 ? 8.006 -3.777 14.426 1.00 56.22 94 SER A N 1
ATOM 735 C CA . SER A 1 94 ? 8.127 -2.310 14.369 1.00 56.22 94 SER A CA 1
ATOM 736 C C . SER A 1 94 ? 8.888 -1.696 15.552 1.00 56.22 94 SER A C 1
ATOM 738 O O . SER A 1 94 ? 9.576 -0.685 15.392 1.00 56.22 94 SER A O 1
ATOM 740 N N . THR A 1 95 ? 8.910 -2.348 16.719 1.00 55.03 95 THR A N 1
ATOM 741 C CA . THR A 1 95 ? 9.708 -1.885 17.871 1.00 55.03 95 THR A CA 1
ATOM 742 C C . THR A 1 95 ? 11.215 -1.881 17.626 1.00 55.03 95 THR A C 1
ATOM 744 O O . THR A 1 95 ? 11.928 -1.125 18.279 1.00 55.03 95 THR A O 1
ATOM 747 N N . THR A 1 96 ? 11.699 -2.673 16.670 1.00 50.31 96 THR A N 1
ATOM 748 C CA . THR A 1 96 ? 13.104 -2.674 16.229 1.00 50.31 96 THR A CA 1
ATOM 749 C C . THR A 1 96 ? 13.394 -1.541 15.235 1.00 50.31 96 THR A C 1
ATOM 751 O O . THR A 1 96 ? 14.516 -1.043 15.173 1.00 50.31 96 THR A O 1
ATOM 754 N N . ASN A 1 97 ? 12.378 -1.067 14.502 1.00 51.06 97 ASN A N 1
ATOM 755 C CA . ASN A 1 97 ? 12.506 0.006 13.505 1.00 51.06 97 ASN A CA 1
ATOM 756 C C . ASN A 1 97 ? 12.357 1.411 14.107 1.00 51.06 97 ASN A C 1
ATOM 758 O O . ASN A 1 97 ? 12.864 2.370 13.528 1.00 51.06 97 ASN A O 1
ATOM 762 N N . HIS A 1 98 ? 11.747 1.518 15.294 1.00 56.81 98 HIS A N 1
ATOM 763 C CA . HIS A 1 98 ? 11.650 2.751 16.090 1.00 56.81 98 HIS A CA 1
ATOM 764 C C . HIS A 1 98 ? 13.039 3.380 16.369 1.00 56.81 98 HIS A C 1
ATOM 766 O O . HIS A 1 98 ? 13.155 4.587 16.532 1.00 56.81 98 HIS A O 1
ATOM 772 N N . ILE A 1 99 ? 14.115 2.578 16.333 1.00 49.34 99 ILE A N 1
ATOM 773 C CA . ILE A 1 99 ? 15.501 3.009 16.604 1.00 49.34 99 ILE A CA 1
ATOM 774 C C . ILE A 1 99 ? 16.339 3.198 15.323 1.00 49.34 99 ILE A C 1
ATOM 776 O O . ILE A 1 99 ? 17.268 3.998 15.330 1.00 49.34 99 ILE A O 1
ATOM 780 N N . GLN A 1 100 ? 16.052 2.509 14.211 1.00 52.53 100 GLN A N 1
ATOM 781 C CA . GLN A 1 100 ? 16.885 2.618 12.999 1.00 52.53 100 GLN A CA 1
ATOM 782 C C . GLN A 1 100 ? 16.432 3.722 12.037 1.00 52.53 100 GLN A C 1
ATOM 784 O O . GLN A 1 100 ? 17.281 4.435 11.511 1.00 52.53 100 GLN A O 1
ATOM 789 N N . GLU A 1 101 ? 15.126 3.914 11.824 1.00 52.19 101 GLU A N 1
ATOM 790 C CA . GLU A 1 101 ? 14.653 4.968 10.911 1.00 52.19 101 GLU A CA 1
ATOM 791 C C . GLU A 1 101 ? 14.619 6.344 11.569 1.00 52.19 101 GLU A C 1
ATOM 793 O O . GLU A 1 101 ? 14.979 7.315 10.917 1.00 52.19 101 GLU A O 1
ATOM 798 N N . VAL A 1 102 ? 14.267 6.447 12.857 1.00 49.78 102 VAL A N 1
ATOM 799 C CA . VAL A 1 102 ? 14.308 7.742 13.556 1.00 49.78 102 VAL A CA 1
ATOM 800 C C . VAL A 1 102 ? 15.739 8.269 13.600 1.00 49.78 102 VAL A C 1
ATOM 802 O O . VAL A 1 102 ? 15.939 9.425 13.262 1.00 49.78 102 VAL A O 1
ATOM 805 N N . ASN A 1 103 ? 16.732 7.418 13.889 1.00 42.75 103 ASN A N 1
ATOM 806 C CA . ASN A 1 103 ? 18.141 7.820 13.879 1.00 42.75 103 ASN A CA 1
ATOM 807 C C . ASN A 1 103 ? 18.675 8.123 12.470 1.00 42.75 103 ASN A C 1
ATOM 809 O O . ASN A 1 103 ? 19.461 9.049 12.320 1.00 42.75 103 ASN A O 1
ATOM 813 N N . ALA A 1 104 ? 18.243 7.403 11.427 1.00 49.69 104 ALA A N 1
ATOM 814 C CA . ALA A 1 104 ? 18.614 7.730 10.045 1.00 49.69 104 ALA A CA 1
ATOM 815 C C . ALA A 1 104 ? 17.952 9.027 9.531 1.00 49.69 104 ALA A C 1
ATOM 817 O O . ALA A 1 104 ? 18.492 9.662 8.632 1.00 49.69 104 ALA A O 1
ATOM 818 N N . ILE A 1 105 ? 16.807 9.425 10.101 1.00 47.91 105 ILE A N 1
ATOM 819 C CA . ILE A 1 105 ? 16.082 10.661 9.762 1.00 47.91 105 ILE A CA 1
ATOM 820 C C . ILE A 1 105 ? 16.565 11.851 10.612 1.00 47.91 105 ILE A C 1
ATOM 822 O O . ILE A 1 105 ? 16.638 12.958 10.099 1.00 47.91 105 ILE A O 1
ATOM 826 N N . THR A 1 106 ? 16.969 11.670 11.877 1.00 41.09 106 THR A N 1
ATOM 827 C CA . THR A 1 106 ? 17.675 12.730 12.632 1.00 41.09 106 THR A CA 1
ATOM 828 C C . THR A 1 106 ? 19.112 12.941 12.150 1.00 41.09 106 THR A C 1
ATOM 830 O O . THR A 1 106 ? 19.679 14.004 12.385 1.00 41.09 106 THR A O 1
ATOM 833 N N . LEU A 1 107 ? 19.683 11.976 11.422 1.00 41.38 107 LEU A N 1
ATOM 834 C CA . LEU A 1 107 ? 20.921 12.121 10.648 1.00 41.38 107 LEU A CA 1
ATOM 835 C C . LEU A 1 107 ? 20.716 12.813 9.284 1.00 41.38 107 LEU A C 1
ATOM 837 O O . LEU A 1 107 ? 21.658 12.859 8.497 1.00 41.38 107 LEU A O 1
ATOM 841 N N . GLU A 1 108 ? 19.549 13.420 9.015 1.00 44.81 108 GLU A N 1
ATOM 842 C CA . GLU A 1 108 ? 19.394 14.392 7.914 1.00 44.81 108 GLU A CA 1
ATOM 843 C C . GLU A 1 108 ? 20.398 15.578 8.035 1.00 44.81 108 GLU A C 1
ATOM 845 O O . GLU A 1 108 ? 20.625 16.264 7.043 1.00 44.81 108 GLU A O 1
ATOM 850 N N . ASP A 1 109 ? 21.082 15.743 9.186 1.00 42.28 109 ASP A N 1
ATOM 851 C CA . ASP A 1 109 ? 22.074 16.800 9.465 1.00 42.28 109 ASP A CA 1
ATOM 852 C C . ASP A 1 109 ? 23.526 16.334 9.750 1.00 42.28 109 ASP A C 1
ATOM 854 O O . ASP A 1 109 ? 24.373 17.167 10.082 1.00 42.28 109 ASP A O 1
ATOM 858 N N . SER A 1 110 ? 23.889 15.043 9.659 1.00 41.53 110 SER A N 1
ATOM 859 C CA . SER A 1 110 ? 25.302 14.651 9.891 1.00 41.53 110 SER A CA 1
ATOM 860 C C . SER A 1 110 ? 25.870 13.582 8.955 1.00 41.53 110 SER A C 1
ATOM 862 O O . SER A 1 110 ? 25.364 12.474 8.806 1.00 41.53 110 SER A O 1
ATOM 864 N N . GLN A 1 111 ? 26.995 13.972 8.352 1.00 41.28 111 GLN A N 1
ATOM 865 C CA . GLN A 1 111 ? 27.800 13.279 7.354 1.00 41.28 111 GLN A CA 1
ATOM 866 C C . GLN A 1 111 ? 28.325 11.927 7.863 1.00 41.28 111 GLN A C 1
ATOM 868 O O . GLN A 1 111 ? 29.178 11.889 8.749 1.00 41.28 111 GLN A O 1
ATOM 873 N N . ASN A 1 112 ? 27.875 10.813 7.279 1.00 36.50 112 ASN A N 1
ATOM 874 C CA . ASN A 1 112 ? 28.592 9.542 7.398 1.00 36.50 112 ASN A CA 1
ATOM 875 C C . ASN A 1 112 ? 28.447 8.701 6.116 1.00 36.50 112 ASN A C 1
ATOM 877 O O . ASN A 1 112 ? 27.349 8.288 5.751 1.00 36.50 112 ASN A O 1
ATOM 881 N N . GLU A 1 113 ? 29.566 8.474 5.421 1.00 43.19 113 GLU A N 1
ATOM 882 C CA . GLU A 1 113 ? 29.649 8.324 3.955 1.00 43.19 113 GLU A CA 1
ATOM 883 C C . GLU A 1 113 ? 29.348 6.947 3.337 1.00 43.19 113 GLU A C 1
ATOM 885 O O . GLU A 1 113 ? 29.256 6.852 2.117 1.00 43.19 113 GLU A O 1
ATOM 890 N N . SER A 1 114 ? 29.112 5.877 4.103 1.00 38.88 114 SER A N 1
ATOM 891 C CA . SER A 1 114 ? 28.885 4.543 3.501 1.00 38.88 114 SER A CA 1
ATOM 892 C C . SER A 1 114 ? 27.419 4.095 3.418 1.00 38.88 114 SER A C 1
ATOM 894 O O . SER A 1 114 ? 27.124 3.124 2.728 1.00 38.88 114 SER A O 1
ATOM 896 N N . SER A 1 115 ? 26.485 4.813 4.057 1.00 49.06 115 SER A N 1
ATOM 897 C CA . SER A 1 115 ? 25.025 4.561 3.984 1.00 49.06 115 SER A CA 1
ATOM 898 C C . SER A 1 115 ? 24.259 5.624 3.172 1.00 49.06 115 SER A C 1
ATOM 900 O O . SER A 1 115 ? 23.034 5.581 3.081 1.00 49.06 115 SER A O 1
ATOM 902 N N . ILE A 1 116 ? 24.975 6.577 2.563 1.00 42.44 116 ILE A N 1
ATOM 903 C CA . ILE A 1 116 ? 24.407 7.774 1.916 1.00 42.44 116 ILE A CA 1
ATOM 904 C C . ILE A 1 116 ? 23.650 7.442 0.625 1.00 42.44 116 ILE A C 1
ATOM 906 O O . ILE A 1 116 ? 22.649 8.088 0.328 1.00 42.44 116 ILE A O 1
ATOM 910 N N . SER A 1 117 ? 24.061 6.410 -0.123 1.00 49.25 117 SER A N 1
ATOM 91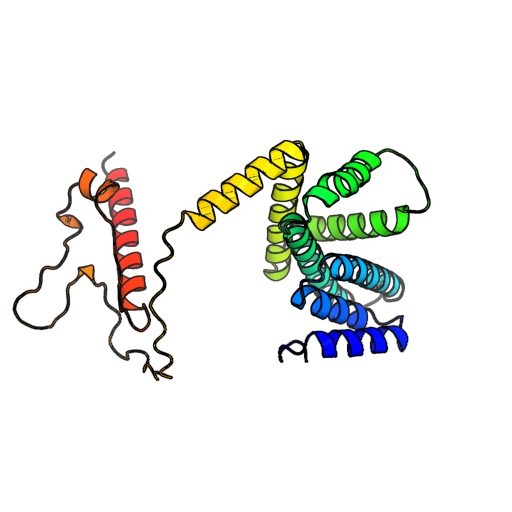1 C CA . SER A 1 117 ? 23.433 6.130 -1.422 1.00 49.25 117 SER A CA 1
ATOM 912 C C . SER A 1 117 ? 21.980 5.655 -1.297 1.00 49.25 117 SER A C 1
ATOM 914 O O . SER A 1 117 ? 21.147 6.071 -2.089 1.00 49.25 117 SER A O 1
ATOM 916 N N . ASP A 1 118 ? 21.615 4.860 -0.289 1.00 48.06 118 ASP A N 1
ATOM 917 C CA . ASP A 1 118 ? 20.221 4.413 -0.124 1.00 48.06 118 ASP A CA 1
ATOM 918 C C . ASP A 1 118 ? 19.322 5.511 0.465 1.00 48.06 118 ASP A C 1
ATOM 920 O O . ASP A 1 118 ? 18.128 5.576 0.152 1.00 48.06 118 ASP A O 1
ATOM 924 N N . LEU A 1 119 ? 19.908 6.426 1.247 1.00 57.84 119 LEU A N 1
ATOM 925 C CA . LEU A 1 119 ? 19.242 7.630 1.747 1.00 57.84 119 LEU A CA 1
ATOM 926 C C . LEU A 1 119 ? 18.887 8.583 0.588 1.00 57.84 119 LEU A C 1
ATOM 928 O O . LEU A 1 119 ? 17.767 9.090 0.519 1.00 57.84 119 LEU A O 1
ATOM 932 N N . ASP A 1 120 ? 19.803 8.745 -0.370 1.00 67.81 120 ASP A N 1
ATOM 933 C CA . ASP A 1 120 ? 19.673 9.645 -1.524 1.00 67.81 120 ASP A CA 1
ATOM 934 C C . ASP A 1 120 ? 18.518 9.257 -2.473 1.00 67.81 120 ASP A C 1
ATOM 936 O O . ASP A 1 120 ? 17.725 10.091 -2.928 1.00 67.81 120 ASP A O 1
ATOM 940 N N . HIS A 1 121 ? 18.310 7.957 -2.700 1.00 79.38 121 HIS A N 1
ATOM 941 C CA . HIS A 1 121 ? 17.216 7.492 -3.561 1.00 79.38 121 HIS A CA 1
ATOM 942 C C . HIS A 1 121 ? 15.851 7.575 -2.864 1.00 79.38 121 HIS A C 1
ATOM 944 O O . HIS A 1 121 ? 14.845 7.877 -3.510 1.00 79.38 121 HIS A O 1
ATOM 950 N N . GLY A 1 122 ? 15.799 7.389 -1.540 1.00 80.75 122 GLY A N 1
ATOM 951 C CA . GLY A 1 122 ? 14.591 7.657 -0.755 1.00 80.75 122 GLY A CA 1
ATOM 952 C C . GLY A 1 122 ? 14.174 9.132 -0.820 1.00 80.75 122 GLY A C 1
ATOM 953 O O . GLY A 1 122 ? 12.987 9.438 -0.980 1.00 80.75 122 GLY A O 1
ATOM 954 N N . VAL A 1 123 ? 15.149 10.046 -0.778 1.00 86.00 123 VAL A N 1
ATOM 955 C CA . VAL A 1 123 ? 14.928 11.486 -0.983 1.00 86.00 123 VAL A CA 1
ATOM 956 C C . VAL A 1 123 ? 14.431 11.765 -2.402 1.00 86.00 123 VAL A C 1
ATOM 958 O O . VAL A 1 123 ? 13.450 12.488 -2.571 1.00 86.00 123 VAL A O 1
ATOM 961 N N . SER A 1 124 ? 15.018 11.135 -3.418 1.00 89.62 124 SER A N 1
ATOM 962 C CA . SER A 1 124 ? 14.561 11.268 -4.807 1.00 89.62 124 SER A CA 1
ATOM 963 C C . SER A 1 124 ? 13.108 10.816 -5.011 1.00 89.62 124 SER A C 1
ATOM 965 O O . SER A 1 124 ? 12.334 11.510 -5.673 1.00 89.62 124 SER A O 1
ATOM 967 N N . ILE A 1 125 ? 12.695 9.698 -4.401 1.00 91.75 125 ILE A N 1
ATOM 968 C CA . ILE A 1 125 ? 11.291 9.247 -4.423 1.00 91.75 125 ILE A CA 1
ATOM 969 C C . ILE A 1 125 ? 10.391 10.281 -3.736 1.00 91.75 125 ILE A C 1
ATOM 971 O O . ILE A 1 125 ? 9.349 10.646 -4.279 1.00 91.75 125 ILE A O 1
ATOM 975 N N . LYS A 1 126 ? 10.794 10.807 -2.572 1.00 92.00 126 LYS A N 1
ATOM 976 C CA . LYS A 1 126 ? 10.065 11.873 -1.859 1.00 92.00 126 LYS A CA 1
ATOM 977 C C . LYS A 1 126 ? 9.889 13.121 -2.725 1.00 92.00 126 LYS A C 1
ATOM 979 O O . LYS A 1 126 ? 8.792 13.683 -2.750 1.00 92.00 126 LYS A O 1
ATOM 984 N N . LEU A 1 127 ? 10.938 13.553 -3.423 1.00 92.44 127 LEU A N 1
ATOM 985 C CA . LEU A 1 127 ? 10.889 14.699 -4.333 1.00 92.44 127 LEU A CA 1
ATOM 986 C C . LEU A 1 127 ? 9.940 14.435 -5.505 1.00 92.44 127 LEU A C 1
ATOM 988 O O . LEU A 1 127 ? 9.102 15.285 -5.794 1.00 92.44 127 LEU A O 1
ATOM 992 N N . PHE A 1 128 ? 9.995 13.245 -6.111 1.00 94.06 128 PHE A N 1
ATOM 993 C CA . PHE A 1 128 ? 9.069 12.854 -7.177 1.00 94.06 128 PHE A CA 1
ATOM 994 C C . PHE A 1 128 ? 7.611 12.832 -6.706 1.00 94.06 128 PHE A C 1
ATOM 996 O O . PHE A 1 128 ? 6.736 13.368 -7.374 1.00 94.06 128 PHE A O 1
ATOM 1003 N N . VAL A 1 129 ? 7.320 12.254 -5.539 1.00 93.69 129 VAL A N 1
ATOM 1004 C CA . VAL A 1 129 ? 5.947 12.245 -5.010 1.00 93.69 129 VAL A CA 1
ATOM 1005 C C . VAL A 1 129 ? 5.467 13.669 -4.723 1.00 93.69 129 VAL A C 1
ATOM 1007 O O . VAL A 1 129 ? 4.326 14.011 -5.021 1.00 93.69 129 VAL A O 1
ATOM 1010 N N . THR A 1 130 ? 6.345 14.519 -4.188 1.00 93.62 130 THR A N 1
ATOM 1011 C CA . THR A 1 130 ? 6.027 15.925 -3.905 1.00 93.62 130 THR A CA 1
ATOM 1012 C C . THR A 1 130 ? 5.784 16.719 -5.192 1.00 93.62 130 THR A C 1
ATOM 1014 O O . THR A 1 130 ? 4.864 17.527 -5.232 1.00 93.62 130 THR A O 1
ATOM 1017 N N . SER A 1 131 ? 6.530 16.456 -6.271 1.00 94.75 131 SER A N 1
ATOM 1018 C CA . SER A 1 131 ? 6.314 17.128 -7.561 1.00 94.75 131 SER A CA 1
ATOM 1019 C C . SER A 1 131 ? 5.006 16.730 -8.252 1.00 94.75 131 SER A C 1
ATOM 1021 O O . SER A 1 131 ? 4.545 17.441 -9.140 1.00 94.75 131 SER A O 1
ATOM 1023 N N . LYS A 1 132 ? 4.383 15.620 -7.837 1.00 95.06 132 LYS A N 1
ATOM 1024 C CA . LYS A 1 132 ? 3.058 15.187 -8.305 1.00 95.06 132 LYS A CA 1
ATOM 1025 C C . LYS A 1 132 ? 1.900 15.716 -7.446 1.00 95.06 132 LYS A C 1
ATOM 1027 O O . LYS A 1 132 ? 0.744 15.411 -7.745 1.00 95.06 132 LYS A O 1
ATOM 1032 N N . MET A 1 133 ? 2.167 16.513 -6.407 1.00 94.31 133 MET A N 1
ATOM 1033 C CA . MET A 1 133 ? 1.109 17.186 -5.645 1.00 94.31 133 MET A CA 1
ATOM 1034 C C . MET A 1 133 ? 0.340 18.156 -6.551 1.00 94.31 133 MET A C 1
ATOM 1036 O O . MET A 1 133 ? 0.939 18.961 -7.255 1.00 94.31 133 MET A O 1
ATOM 1040 N N . GLY A 1 134 ? -0.992 18.058 -6.548 1.00 93.88 134 GLY A N 1
ATOM 1041 C CA . GLY A 1 134 ? -1.856 18.841 -7.439 1.00 93.88 134 GLY A CA 1
ATOM 1042 C C . GLY A 1 134 ? -2.014 18.270 -8.853 1.00 93.88 134 GLY A C 1
ATOM 1043 O O . GLY A 1 134 ? -2.639 18.908 -9.692 1.00 93.88 134 GLY A O 1
ATOM 1044 N N . SER A 1 135 ? -1.477 17.077 -9.138 1.00 93.12 135 SER A N 1
ATOM 1045 C CA . SER A 1 135 ? -1.739 16.390 -10.406 1.00 93.12 135 SER A CA 1
ATOM 1046 C C . SER A 1 135 ? -3.217 15.991 -10.536 1.00 93.12 135 SER A C 1
ATOM 1048 O O . SER A 1 135 ? -3.818 15.509 -9.576 1.00 93.12 135 SER A O 1
ATOM 1050 N N . GLU A 1 136 ? -3.786 16.136 -11.735 1.00 94.94 136 GLU A N 1
ATOM 1051 C CA . GLU A 1 136 ? -5.134 15.649 -12.080 1.00 94.94 136 GLU A CA 1
ATOM 1052 C C . GLU A 1 136 ? -5.167 14.137 -12.380 1.00 94.94 136 GLU A C 1
ATOM 1054 O O . GLU A 1 136 ? -6.236 13.534 -12.447 1.00 94.94 136 GLU A O 1
ATOM 1059 N N . ASP A 1 137 ? -4.006 13.492 -12.547 1.00 94.00 137 ASP A N 1
ATOM 1060 C CA . ASP A 1 137 ? -3.932 12.053 -12.801 1.00 94.00 137 ASP A CA 1
ATOM 1061 C C . ASP A 1 137 ? -4.296 11.255 -11.540 1.00 94.00 137 ASP A C 1
ATOM 1063 O O . ASP A 1 137 ? -3.601 11.305 -10.522 1.00 94.00 137 ASP A O 1
ATOM 1067 N N . ALA A 1 138 ? -5.356 10.449 -11.633 1.00 95.06 138 ALA A N 1
ATOM 1068 C CA . ALA A 1 138 ? -5.877 9.664 -10.515 1.00 95.06 138 ALA A CA 1
ATOM 1069 C C . ALA A 1 138 ? -4.826 8.728 -9.886 1.00 95.06 138 ALA A C 1
ATOM 1071 O O . ALA A 1 138 ? -4.833 8.503 -8.676 1.00 95.06 138 ALA A O 1
ATOM 1072 N N . ARG A 1 139 ? -3.886 8.191 -10.680 1.00 94.50 139 ARG A N 1
ATOM 1073 C CA . ARG A 1 139 ? -2.823 7.311 -10.155 1.00 94.50 139 ARG A CA 1
ATOM 1074 C C . ARG A 1 139 ? -1.796 8.095 -9.344 1.00 94.50 139 ARG A C 1
ATOM 1076 O O . ARG A 1 139 ? -1.321 7.614 -8.317 1.00 94.50 139 ARG A O 1
ATOM 1083 N N . SER A 1 140 ? -1.453 9.292 -9.806 1.00 95.06 140 SER A N 1
ATOM 1084 C CA . SER A 1 140 ? -0.579 10.222 -9.096 1.00 95.06 140 SER A CA 1
ATOM 1085 C C . SER A 1 140 ? -1.225 10.695 -7.792 1.00 95.06 140 SER A C 1
ATOM 1087 O O . SER A 1 140 ? -0.552 10.728 -6.763 1.00 95.06 140 SER A O 1
ATOM 1089 N N . GLN A 1 141 ? -2.534 10.966 -7.798 1.00 96.44 141 GLN A N 1
ATOM 1090 C CA . GLN A 1 141 ? -3.292 11.305 -6.589 1.00 96.44 141 GLN A CA 1
ATOM 1091 C C . GLN A 1 141 ? -3.313 10.156 -5.574 1.00 96.44 141 GLN A C 1
ATOM 1093 O O . GLN A 1 141 ? -3.021 10.387 -4.403 1.00 96.44 141 GLN A O 1
ATOM 1098 N N . ASP A 1 142 ? -3.574 8.916 -6.006 1.00 95.69 142 ASP A N 1
ATOM 1099 C CA . ASP A 1 142 ? -3.505 7.738 -5.124 1.00 95.69 142 ASP A CA 1
ATOM 1100 C C . ASP A 1 142 ? -2.116 7.612 -4.474 1.00 95.69 142 ASP A C 1
ATOM 1102 O O . ASP A 1 142 ? -1.994 7.485 -3.255 1.00 95.69 142 ASP A O 1
ATOM 1106 N N . MET A 1 143 ? -1.046 7.760 -5.264 1.00 96.88 143 MET A N 1
ATOM 1107 C CA . MET A 1 143 ? 0.327 7.762 -4.751 1.00 96.88 143 MET A CA 1
ATOM 1108 C C . MET A 1 143 ? 0.560 8.846 -3.688 1.00 96.88 143 MET A C 1
ATOM 1110 O O . MET A 1 143 ? 1.130 8.556 -2.633 1.00 96.88 143 MET A O 1
ATOM 1114 N N . VAL A 1 144 ? 0.119 10.080 -3.946 1.00 96.94 144 VAL A N 1
ATOM 1115 C CA . VAL A 1 144 ? 0.249 11.209 -3.012 1.00 96.94 144 VAL A CA 1
ATOM 1116 C C . VAL A 1 144 ? -0.552 10.960 -1.729 1.00 96.94 144 VAL A C 1
ATOM 1118 O O . VAL A 1 144 ? -0.038 11.185 -0.633 1.00 96.94 144 VAL A O 1
ATOM 1121 N N . ASN A 1 145 ? -1.765 10.417 -1.832 1.00 96.50 145 ASN A N 1
ATOM 1122 C CA . ASN A 1 145 ? -2.606 10.093 -0.678 1.00 96.50 145 ASN A CA 1
ATOM 1123 C C . ASN A 1 145 ? -1.955 9.034 0.220 1.00 96.50 145 ASN A C 1
ATOM 1125 O O . ASN A 1 145 ? -1.858 9.214 1.438 1.00 96.50 145 ASN A O 1
ATOM 1129 N N . ILE A 1 146 ? -1.431 7.959 -0.375 1.00 95.50 146 ILE A N 1
ATOM 1130 C CA . ILE A 1 146 ? -0.708 6.914 0.361 1.00 95.50 146 ILE A CA 1
ATOM 1131 C C . ILE A 1 146 ? 0.543 7.511 1.030 1.00 95.50 146 ILE A C 1
ATOM 1133 O O . ILE A 1 146 ? 0.861 7.165 2.170 1.00 95.50 146 ILE A O 1
ATOM 1137 N N . TRP A 1 147 ? 1.237 8.440 0.363 1.00 95.12 147 TRP A N 1
ATOM 1138 C CA . TRP A 1 147 ? 2.398 9.144 0.919 1.00 95.12 147 TRP A CA 1
ATOM 1139 C C . TRP A 1 147 ? 2.059 9.999 2.132 1.00 95.12 147 TRP A C 1
ATOM 1141 O O . TRP A 1 147 ? 2.769 9.937 3.138 1.00 95.12 147 TRP A O 1
ATOM 1151 N N . HIS A 1 148 ? 0.959 10.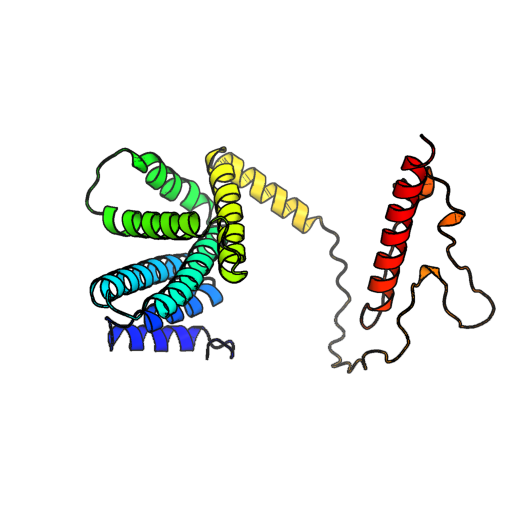749 2.081 1.00 95.44 148 HIS A N 1
ATOM 1152 C CA . HIS A 1 148 ? 0.461 11.485 3.240 1.00 95.44 148 HIS A CA 1
ATOM 1153 C C . HIS A 1 148 ? 0.105 10.553 4.397 1.00 95.44 148 HIS A C 1
ATOM 1155 O O . HIS A 1 148 ? 0.456 10.847 5.539 1.00 95.44 148 HIS A O 1
ATOM 1161 N N . HIS A 1 149 ? -0.513 9.407 4.110 1.00 93.75 149 HIS A N 1
ATOM 1162 C CA . HIS A 1 149 ? -0.840 8.425 5.137 1.00 93.75 149 HIS A CA 1
ATOM 1163 C C . HIS A 1 149 ? 0.418 7.859 5.815 1.00 93.75 149 HIS A C 1
ATOM 1165 O O . HIS A 1 149 ? 0.504 7.834 7.042 1.00 93.75 149 HIS A O 1
ATOM 1171 N N . TRP A 1 150 ? 1.433 7.474 5.036 1.00 91.50 150 TRP A N 1
ATOM 1172 C CA . TRP A 1 150 ? 2.714 7.034 5.595 1.00 91.50 150 TRP A CA 1
ATOM 1173 C C . TRP A 1 150 ? 3.399 8.133 6.414 1.00 91.50 150 TRP A C 1
ATOM 1175 O O . TRP A 1 150 ? 3.859 7.849 7.518 1.00 91.50 150 TRP A O 1
ATOM 1185 N N . LYS A 1 151 ? 3.428 9.382 5.927 1.00 89.88 151 LYS A N 1
ATOM 1186 C CA . LYS A 1 151 ? 3.967 10.519 6.689 1.00 89.88 151 LYS A CA 1
ATOM 1187 C C . LYS A 1 151 ? 3.255 10.682 8.027 1.00 89.88 151 LYS A C 1
ATOM 1189 O O . LYS A 1 151 ? 3.925 10.763 9.044 1.00 89.88 151 LYS A O 1
ATOM 1194 N N . ALA A 1 152 ? 1.924 10.647 8.044 1.00 90.06 152 ALA A N 1
ATOM 1195 C CA . ALA A 1 152 ? 1.152 10.764 9.277 1.00 90.06 152 ALA A CA 1
ATOM 1196 C C . ALA A 1 152 ? 1.481 9.643 10.281 1.00 90.06 152 ALA A C 1
ATOM 1198 O O . ALA A 1 152 ? 1.612 9.907 11.476 1.00 90.06 152 ALA A O 1
ATOM 1199 N N . VAL A 1 153 ? 1.652 8.401 9.811 1.00 87.06 153 VAL A N 1
ATOM 1200 C CA . VAL A 1 153 ? 2.073 7.273 10.663 1.00 87.06 153 VAL A CA 1
ATOM 1201 C C . VAL A 1 153 ? 3.496 7.473 11.180 1.00 87.06 153 VAL A C 1
ATOM 1203 O O . VAL A 1 153 ? 3.733 7.339 12.378 1.00 87.06 153 VAL A O 1
ATOM 1206 N N . ARG A 1 154 ? 4.433 7.845 10.305 1.00 86.69 154 ARG A N 1
ATOM 1207 C CA . ARG A 1 154 ? 5.828 8.123 10.662 1.00 86.69 154 ARG A CA 1
ATOM 1208 C C . ARG A 1 154 ? 5.938 9.254 11.686 1.00 86.69 154 ARG A C 1
ATOM 1210 O O . ARG A 1 154 ? 6.630 9.096 12.683 1.00 86.69 154 ARG A O 1
ATOM 1217 N N . ASP A 1 155 ? 5.248 10.367 11.464 1.00 85.88 155 ASP A N 1
ATOM 1218 C CA . ASP A 1 155 ? 5.305 11.550 12.327 1.00 85.88 155 ASP A CA 1
ATOM 1219 C C . ASP A 1 155 ? 4.667 11.252 13.691 1.00 85.88 155 ASP A C 1
ATOM 1221 O O . ASP A 1 155 ? 5.214 11.620 14.729 1.00 85.88 155 ASP A O 1
ATOM 1225 N N . ARG A 1 156 ? 3.574 10.472 13.710 1.00 85.62 156 ARG A N 1
ATOM 1226 C CA . ARG A 1 156 ? 3.016 9.923 14.952 1.00 85.62 156 ARG A CA 1
ATOM 1227 C C . ARG A 1 156 ? 4.027 9.033 15.665 1.00 85.62 156 ARG A C 1
ATOM 1229 O O . ARG A 1 156 ? 4.130 9.123 16.878 1.00 85.62 156 ARG A O 1
ATOM 1236 N N . HIS A 1 157 ? 4.759 8.180 14.948 1.00 81.50 157 HIS A N 1
ATOM 1237 C CA . HIS A 1 157 ? 5.803 7.330 15.532 1.00 81.50 157 HIS A CA 1
ATOM 1238 C C . HIS A 1 157 ? 6.972 8.141 16.094 1.00 81.50 157 HIS A C 1
ATOM 1240 O O . HIS A 1 157 ? 7.469 7.804 17.162 1.00 81.50 157 HIS A O 1
ATOM 1246 N N . ALA A 1 158 ? 7.362 9.234 15.438 1.00 82.75 158 ALA A N 1
ATOM 1247 C CA . ALA A 1 158 ? 8.414 10.125 15.916 1.00 82.75 158 ALA A CA 1
ATOM 1248 C C . ALA A 1 158 ? 8.029 10.885 17.200 1.00 82.75 158 ALA A C 1
ATOM 1250 O O . ALA A 1 158 ? 8.907 11.288 17.959 1.00 82.75 158 ALA A O 1
ATOM 1251 N N . SER A 1 159 ? 6.732 11.072 17.469 1.00 86.25 159 SER A N 1
ATOM 1252 C CA . SER A 1 159 ? 6.255 11.843 18.623 1.00 86.25 159 SER A CA 1
ATOM 1253 C C . SER A 1 159 ? 6.184 11.055 19.936 1.00 86.25 159 SER A C 1
ATOM 1255 O O . SER A 1 159 ? 5.758 11.613 20.946 1.00 86.25 159 SER A O 1
ATOM 1257 N N . HIS A 1 160 ? 6.516 9.762 19.944 1.00 83.56 160 HIS A N 1
ATOM 1258 C CA . HIS A 1 160 ? 6.428 8.926 21.142 1.00 83.56 160 HIS A CA 1
ATOM 1259 C C . HIS A 1 160 ? 7.597 7.945 21.239 1.00 83.56 160 HIS A C 1
ATOM 1261 O O . HIS A 1 160 ? 8.257 7.639 20.256 1.00 83.56 160 HIS A O 1
ATOM 1267 N N . THR A 1 161 ? 7.879 7.439 22.436 1.00 87.44 161 THR A N 1
ATOM 1268 C CA . THR A 1 161 ? 8.979 6.495 22.669 1.00 87.44 161 THR A CA 1
ATOM 1269 C C . THR A 1 161 ? 8.608 5.069 22.261 1.00 87.44 161 THR A C 1
ATOM 1271 O O . THR A 1 161 ? 7.437 4.700 22.192 1.00 87.44 161 THR A O 1
ATOM 1274 N N . VAL A 1 162 ? 9.604 4.194 22.097 1.00 81.69 162 VAL A N 1
ATOM 1275 C CA . VAL A 1 162 ? 9.370 2.764 21.816 1.00 81.69 162 VAL A CA 1
ATOM 1276 C C . VAL A 1 162 ? 8.452 2.107 22.857 1.00 81.69 162 VAL A C 1
ATOM 1278 O O . VAL A 1 162 ? 7.617 1.271 22.512 1.00 81.69 162 VAL A O 1
ATOM 1281 N N . SER A 1 163 ? 8.581 2.478 24.136 1.00 86.56 163 SER A N 1
ATOM 1282 C CA . SER A 1 163 ? 7.727 1.948 25.204 1.00 86.56 163 SER A CA 1
ATOM 1283 C C . SER A 1 163 ? 6.282 2.428 25.071 1.00 86.56 163 SER A C 1
ATOM 1285 O O . SER A 1 163 ? 5.371 1.614 25.185 1.00 86.56 163 SER A O 1
ATOM 1287 N N . GLN A 1 164 ? 6.066 3.705 24.748 1.00 89.06 164 GLN A N 1
ATOM 1288 C CA . GLN A 1 164 ? 4.733 4.242 24.460 1.00 89.06 164 GLN A CA 1
ATOM 1289 C C . GLN A 1 164 ? 4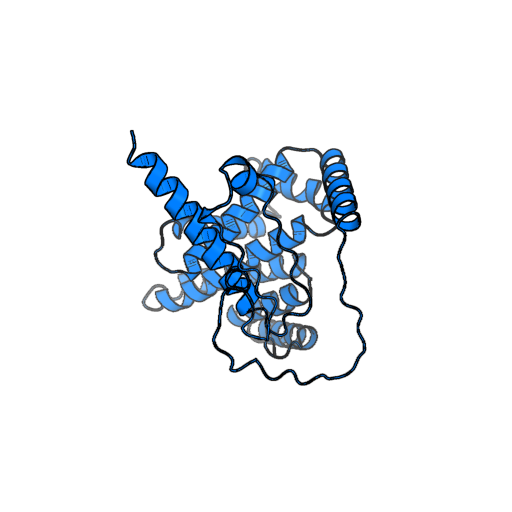.111 3.578 23.223 1.00 89.06 164 GLN A C 1
ATOM 1291 O O . GLN A 1 164 ? 2.931 3.243 23.241 1.00 89.06 164 GLN A O 1
ATOM 1296 N N . CYS A 1 165 ? 4.911 3.294 22.190 1.00 84.38 165 CYS A N 1
ATOM 1297 C CA . CYS A 1 165 ? 4.457 2.599 20.983 1.00 84.38 165 CYS A CA 1
ATOM 1298 C C . CYS A 1 165 ? 3.913 1.206 21.314 1.00 84.38 165 CYS A C 1
ATOM 1300 O O . CYS A 1 165 ? 2.826 0.831 20.881 1.00 84.38 165 CYS A O 1
ATOM 1302 N N . LYS A 1 166 ? 4.648 0.452 22.145 1.00 84.19 166 LYS A N 1
ATOM 1303 C CA . LYS A 1 166 ? 4.231 -0.879 22.612 1.00 84.19 166 LYS A CA 1
ATOM 1304 C C . LYS A 1 166 ? 2.897 -0.841 23.349 1.00 84.19 166 LYS A C 1
ATOM 1306 O O . LYS A 1 166 ? 2.090 -1.742 23.146 1.00 84.19 166 LYS A O 1
ATOM 1311 N N . ILE A 1 167 ? 2.668 0.185 24.170 1.00 88.31 167 ILE A N 1
ATOM 1312 C CA . ILE A 1 167 ? 1.396 0.372 24.877 1.00 88.31 167 ILE A CA 1
ATOM 1313 C C . ILE A 1 167 ? 0.276 0.609 23.859 1.00 88.31 167 ILE A C 1
ATOM 1315 O O . ILE A 1 167 ? -0.678 -0.158 23.839 1.00 88.31 167 ILE A O 1
ATOM 1319 N N . VAL A 1 168 ? 0.446 1.557 22.931 1.00 85.56 168 VAL A N 1
ATOM 1320 C CA . VAL A 1 168 ? -0.556 1.843 21.886 1.00 85.56 168 VAL A CA 1
ATOM 1321 C C . VAL A 1 168 ? -0.877 0.604 21.042 1.00 85.56 168 VAL A C 1
ATOM 1323 O O . VAL A 1 168 ? -2.044 0.329 20.772 1.00 85.56 168 VAL A O 1
ATOM 1326 N N . ILE A 1 169 ? 0.135 -0.172 20.642 1.00 82.31 169 ILE A N 1
ATOM 1327 C CA . ILE A 1 169 ? -0.057 -1.418 19.885 1.00 82.31 169 ILE A CA 1
ATOM 1328 C C . ILE A 1 169 ? -0.802 -2.455 20.731 1.00 82.31 169 ILE A C 1
ATOM 1330 O O . ILE A 1 169 ? -1.737 -3.085 20.238 1.00 82.31 169 ILE A O 1
ATOM 1334 N N . SER A 1 170 ? -0.410 -2.636 21.993 1.00 84.56 170 SER A N 1
ATOM 1335 C CA . SER A 1 170 ? -1.066 -3.567 22.916 1.00 84.56 170 SER A CA 1
ATOM 1336 C C . SER A 1 170 ? -2.536 -3.202 23.133 1.00 84.56 170 SER A C 1
ATOM 1338 O O . SER A 1 170 ? -3.399 -4.079 23.065 1.00 84.56 170 SER A O 1
ATOM 1340 N N . ASP A 1 171 ? -2.831 -1.917 23.320 1.00 86.56 171 ASP A N 1
ATOM 1341 C CA . ASP A 1 171 ? -4.185 -1.394 23.506 1.00 86.56 171 ASP A CA 1
ATOM 1342 C C . ASP A 1 171 ? -5.024 -1.572 22.238 1.00 86.56 171 ASP A C 1
ATOM 1344 O O . ASP A 1 171 ? -6.156 -2.051 22.302 1.00 86.56 171 ASP A O 1
ATOM 1348 N N . ALA A 1 172 ? -4.455 -1.282 21.063 1.00 82.69 172 ALA A N 1
ATOM 1349 C CA . ALA A 1 172 ? -5.114 -1.514 19.780 1.00 82.69 172 ALA A CA 1
ATOM 1350 C C . ALA A 1 172 ? -5.415 -3.004 19.554 1.00 82.69 172 ALA A C 1
ATOM 1352 O O . ALA A 1 172 ? -6.511 -3.358 19.122 1.00 82.69 172 ALA A O 1
ATOM 1353 N N . GLN A 1 173 ? -4.481 -3.897 19.892 1.00 81.25 173 GLN A N 1
ATOM 1354 C CA . GLN A 1 173 ? -4.699 -5.342 19.828 1.00 81.25 173 GLN A CA 1
ATOM 1355 C C . GLN A 1 173 ? -5.757 -5.814 20.832 1.00 81.25 173 GLN A C 1
ATOM 1357 O O . GLN A 1 173 ? -6.547 -6.702 20.514 1.00 81.25 173 GLN A O 1
ATOM 1362 N N . ALA A 1 174 ? -5.777 -5.254 22.044 1.00 84.38 174 ALA A N 1
ATOM 1363 C CA . ALA A 1 174 ? -6.795 -5.556 23.043 1.00 84.38 174 ALA A CA 1
ATOM 1364 C C . ALA A 1 174 ? -8.181 -5.105 22.567 1.00 84.38 174 ALA A C 1
ATOM 1366 O O . ALA A 1 174 ? -9.122 -5.893 22.630 1.00 84.38 174 ALA A O 1
ATOM 1367 N N . CYS A 1 175 ? -8.279 -3.897 22.007 1.00 81.56 175 CYS A N 1
ATOM 1368 C CA . CYS A 1 175 ? -9.492 -3.375 21.386 1.00 81.56 175 CYS A CA 1
ATOM 1369 C C . CYS A 1 175 ? -9.960 -4.279 20.237 1.00 81.56 175 CYS A C 1
ATOM 1371 O O . CYS A 1 175 ? -11.103 -4.725 20.241 1.00 81.56 175 CYS A O 1
ATOM 1373 N N . LEU A 1 176 ? -9.061 -4.653 19.317 1.00 77.00 176 LEU A N 1
ATOM 1374 C CA . LEU A 1 176 ? -9.364 -5.550 18.197 1.00 77.00 176 LEU A CA 1
ATOM 1375 C C . LEU A 1 176 ? -9.865 -6.925 18.662 1.00 77.00 176 LEU A C 1
ATOM 1377 O O . LEU A 1 176 ? -10.826 -7.441 18.102 1.00 77.00 176 LEU A O 1
ATOM 1381 N N . ARG A 1 177 ? -9.250 -7.514 19.697 1.00 78.81 177 ARG A N 1
ATOM 1382 C CA . ARG A 1 177 ? -9.729 -8.768 20.312 1.00 78.81 177 ARG A CA 1
ATOM 1383 C C . ARG A 1 177 ? -11.070 -8.597 21.030 1.00 78.81 177 ARG A C 1
ATOM 1385 O O . ARG A 1 177 ? -11.816 -9.563 21.145 1.00 78.81 177 ARG A O 1
ATOM 1392 N N . GLY A 1 178 ? -11.346 -7.397 21.533 1.00 76.69 178 GLY A N 1
ATOM 1393 C CA . GLY A 1 178 ? -12.605 -7.032 22.175 1.00 76.69 178 GLY A CA 1
ATOM 1394 C C . GLY A 1 178 ? -13.737 -6.731 21.192 1.00 76.69 178 GLY A C 1
ATOM 1395 O O . GLY A 1 178 ? -14.899 -6.735 21.602 1.00 76.69 178 GLY A O 1
ATOM 1396 N N . LEU A 1 179 ? -13.437 -6.501 19.906 1.00 78.94 179 LEU A N 1
ATOM 1397 C CA . LEU A 1 179 ? -14.467 -6.351 18.883 1.00 78.94 179 LEU A CA 1
ATOM 1398 C C . LEU A 1 179 ? -15.245 -7.664 18.779 1.00 78.94 179 LEU A C 1
ATOM 1400 O O . LEU A 1 179 ? -14.687 -8.724 18.489 1.00 78.94 179 LEU A O 1
ATOM 1404 N N . LYS A 1 180 ? -16.558 -7.589 19.011 1.00 78.06 180 LYS A N 1
ATOM 1405 C CA . LYS A 1 180 ? -17.481 -8.704 18.791 1.00 78.06 180 LYS A CA 1
ATOM 1406 C C . LYS A 1 180 ? -17.593 -8.943 17.287 1.00 78.06 180 LYS A C 1
ATOM 1408 O O . LYS A 1 180 ? -18.481 -8.415 16.627 1.00 78.06 180 LYS A O 1
ATOM 1413 N N . ILE A 1 181 ? -16.656 -9.709 16.735 1.00 66.50 181 ILE A N 1
ATOM 1414 C CA . ILE A 1 181 ? -16.738 -10.179 15.356 1.00 66.50 181 ILE A CA 1
ATOM 1415 C C . ILE A 1 181 ? -17.770 -11.306 15.348 1.00 66.50 181 ILE A C 1
ATOM 1417 O O . ILE A 1 181 ? -17.457 -12.447 15.689 1.00 66.50 181 ILE A O 1
ATOM 1421 N N . PHE A 1 182 ? -19.009 -10.985 14.984 1.00 61.75 182 PHE A N 1
ATOM 1422 C CA . PHE A 1 182 ? -20.014 -11.997 14.685 1.00 61.75 182 PHE A CA 1
ATOM 1423 C C . PHE A 1 182 ? -19.600 -12.696 13.389 1.00 61.75 182 PHE A C 1
ATOM 1425 O O . PHE A 1 182 ? -19.783 -12.178 12.291 1.00 61.75 182 PHE A O 1
ATOM 1432 N N . LYS A 1 183 ? -18.949 -13.853 13.524 1.00 46.56 183 LYS A N 1
ATOM 1433 C CA . LYS A 1 183 ? -18.659 -14.727 12.389 1.00 46.56 183 LYS A CA 1
ATOM 1434 C C . LYS A 1 183 ? -19.921 -15.525 12.089 1.00 46.56 183 LYS A C 1
ATOM 1436 O O . LYS A 1 183 ? -20.351 -16.304 12.936 1.00 46.56 183 LYS A O 1
ATOM 1441 N N . SER A 1 184 ? -20.488 -15.341 10.898 1.00 49.66 184 SER A N 1
ATOM 1442 C CA . SER A 1 184 ? -21.444 -16.306 10.349 1.00 49.66 184 SER A CA 1
ATOM 1443 C C . SER A 1 184 ? -20.755 -17.675 10.305 1.00 49.66 184 SER A C 1
ATOM 1445 O O . SER A 1 184 ? -19.609 -17.776 9.859 1.00 49.66 184 SER A O 1
ATOM 1447 N N . THR A 1 185 ? -21.379 -18.702 10.876 1.00 46.72 185 THR A N 1
ATOM 1448 C CA . THR A 1 185 ? -20.801 -20.046 10.981 1.00 46.72 185 THR A CA 1
ATOM 1449 C C . THR A 1 185 ? -20.698 -20.695 9.603 1.00 46.72 185 THR A C 1
ATOM 1451 O O . THR A 1 185 ? -21.689 -20.773 8.887 1.00 46.72 185 THR A O 1
ATOM 1454 N N . CYS A 1 186 ? -19.502 -21.182 9.256 1.00 47.16 186 CYS A N 1
ATOM 1455 C CA . CYS A 1 186 ? -19.246 -21.989 8.066 1.00 47.16 186 CYS A CA 1
ATOM 1456 C C . CYS A 1 186 ? -19.894 -23.374 8.200 1.00 47.16 186 CYS A C 1
ATOM 1458 O O . CYS A 1 186 ? -19.301 -24.264 8.812 1.00 47.16 186 CYS A O 1
ATOM 1460 N N . ASP A 1 187 ? -21.051 -23.584 7.587 1.00 60.44 187 ASP A N 1
ATOM 1461 C CA . ASP A 1 187 ? -21.297 -24.877 6.949 1.00 60.44 187 ASP A CA 1
ATOM 1462 C C . ASP A 1 187 ? -20.541 -24.847 5.603 1.00 60.44 187 ASP A C 1
ATOM 1464 O O . ASP A 1 187 ? -20.704 -23.881 4.853 1.00 60.44 187 ASP A O 1
ATOM 1468 N N . PRO A 1 188 ? -19.617 -25.779 5.294 1.00 53.09 188 PRO A N 1
ATOM 1469 C CA . PRO A 1 188 ? -18.854 -25.756 4.051 1.00 53.09 188 PRO A CA 1
ATOM 1470 C C . PRO A 1 188 ? -19.660 -26.385 2.906 1.00 53.09 188 PRO A C 1
ATOM 1472 O O . PRO A 1 188 ? -19.166 -27.269 2.203 1.00 53.09 188 PRO A O 1
ATOM 1475 N N . THR A 1 189 ? -20.900 -25.947 2.707 1.00 58.44 189 THR A N 1
ATOM 1476 C CA . THR A 1 189 ? -21.633 -26.214 1.472 1.00 58.44 189 THR A CA 1
ATOM 1477 C C . THR A 1 189 ? -21.296 -25.125 0.461 1.00 58.44 189 THR A C 1
ATOM 1479 O O . THR A 1 189 ? -21.283 -23.930 0.756 1.00 58.44 189 THR A O 1
ATOM 1482 N N . LEU A 1 190 ? -20.917 -25.552 -0.745 1.00 47.19 190 LEU A N 1
ATOM 1483 C CA . LEU A 1 190 ? -20.722 -24.656 -1.877 1.00 47.19 190 LEU A CA 1
ATOM 1484 C C . LEU A 1 190 ? -22.109 -24.186 -2.332 1.00 47.19 190 LEU A C 1
ATOM 1486 O O . LEU A 1 190 ? -22.691 -24.752 -3.256 1.00 47.19 190 LEU A O 1
ATOM 1490 N N . ASP A 1 191 ? -22.653 -23.192 -1.643 1.00 51.66 191 ASP A N 1
ATOM 1491 C CA . ASP A 1 191 ? -23.976 -22.674 -1.949 1.00 51.66 191 ASP A CA 1
ATOM 1492 C C . ASP A 1 191 ? -23.867 -21.691 -3.116 1.0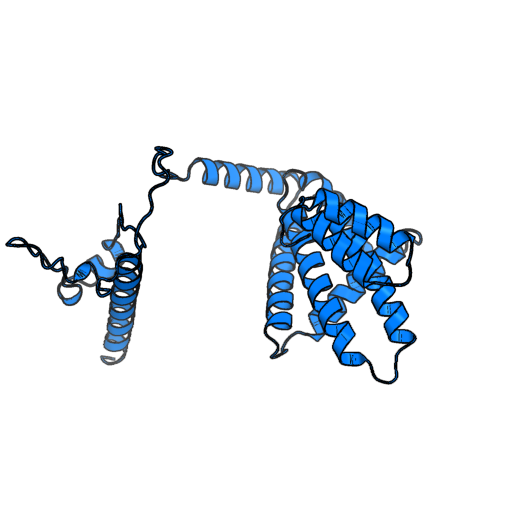0 51.66 191 ASP A C 1
ATOM 1494 O O . ASP A 1 191 ? -23.272 -20.613 -3.033 1.00 51.66 191 ASP A O 1
ATOM 1498 N N . HIS A 1 192 ? -24.426 -22.094 -4.255 1.00 50.72 192 HIS A N 1
ATOM 1499 C CA . HIS A 1 192 ? -24.667 -21.191 -5.368 1.00 50.72 192 HIS A CA 1
ATOM 1500 C C . HIS A 1 192 ? -25.835 -20.274 -5.004 1.00 50.72 192 HIS A C 1
ATOM 1502 O O . HIS A 1 192 ? -26.996 -20.627 -5.198 1.00 50.72 192 HIS A O 1
ATOM 1508 N N . TYR A 1 193 ? -25.525 -19.086 -4.494 1.00 53.06 193 TYR A N 1
ATOM 1509 C CA . TYR A 1 193 ? -26.513 -18.022 -4.383 1.00 53.06 193 TYR A CA 1
ATOM 1510 C C . TYR A 1 193 ? -26.681 -17.382 -5.759 1.00 53.06 193 TYR A C 1
ATOM 1512 O O . TYR A 1 193 ? -25.752 -16.779 -6.302 1.00 53.06 193 TYR A O 1
ATOM 1520 N N . ASN A 1 194 ? -27.868 -17.526 -6.343 1.00 51.62 194 ASN A N 1
ATOM 1521 C CA . ASN A 1 194 ? -28.269 -16.622 -7.408 1.00 51.62 194 ASN A CA 1
ATOM 1522 C C . ASN A 1 194 ? -28.371 -15.235 -6.770 1.00 51.62 194 ASN A C 1
ATOM 1524 O O . ASN A 1 194 ? -29.114 -15.070 -5.805 1.00 51.62 194 ASN A O 1
ATOM 1528 N N . LEU A 1 195 ? -27.612 -14.264 -7.289 1.00 61.59 195 LEU A N 1
ATOM 1529 C CA . LEU A 1 195 ? -27.896 -12.853 -7.030 1.00 61.59 195 LEU A CA 1
ATOM 1530 C C . LEU A 1 195 ? -29.391 -12.651 -7.286 1.00 61.59 195 LEU A C 1
ATOM 1532 O O . LEU A 1 195 ? -29.895 -13.094 -8.329 1.00 61.59 195 LEU A O 1
ATOM 1536 N N . GLY A 1 196 ? -30.098 -12.073 -6.314 1.00 64.38 196 GLY A N 1
ATOM 1537 C CA . GLY A 1 196 ? -31.521 -11.811 -6.479 1.00 64.38 196 GLY A CA 1
ATOM 1538 C C . GLY A 1 196 ? -31.716 -10.978 -7.748 1.00 64.38 196 GLY A C 1
ATOM 1539 O O . GLY A 1 196 ? -30.908 -10.113 -8.078 1.00 64.38 196 GLY A O 1
ATOM 1540 N N . HIS A 1 197 ? -32.729 -11.287 -8.546 1.00 68.62 197 HIS A N 1
ATOM 1541 C CA . HIS A 1 197 ? -33.112 -10.431 -9.680 1.00 68.62 197 HIS A CA 1
ATOM 1542 C C . HIS A 1 197 ? -34.320 -9.562 -9.321 1.00 68.62 197 HIS A C 1
ATOM 1544 O O . HIS A 1 197 ? -34.962 -8.993 -10.197 1.00 68.62 197 HIS A O 1
ATOM 1550 N N . ASP A 1 198 ? -34.635 -9.505 -8.034 1.00 81.38 198 ASP A N 1
ATOM 1551 C CA . ASP A 1 198 ? -35.628 -8.632 -7.450 1.00 81.38 198 ASP A CA 1
ATOM 1552 C C . ASP A 1 198 ? -35.206 -7.166 -7.536 1.00 81.38 198 ASP A C 1
ATOM 1554 O O . ASP A 1 198 ? -34.019 -6.817 -7.594 1.00 81.38 198 ASP A O 1
ATOM 1558 N N . GLU A 1 199 ? -36.216 -6.304 -7.589 1.00 82.62 199 GLU A N 1
ATOM 1559 C CA . GLU A 1 199 ? -36.011 -4.868 -7.568 1.00 82.62 199 GLU A CA 1
ATOM 1560 C C . GLU A 1 199 ? -35.459 -4.453 -6.204 1.00 82.62 199 GLU A C 1
ATOM 1562 O O . GLU A 1 199 ? -35.965 -4.829 -5.140 1.00 82.62 199 GLU A O 1
ATOM 1567 N N . ILE A 1 200 ? -34.372 -3.684 -6.251 1.00 85.75 200 ILE A N 1
ATOM 1568 C CA . ILE A 1 200 ? -33.727 -3.146 -5.063 1.00 85.75 200 ILE A CA 1
ATOM 1569 C C . ILE A 1 200 ? -34.706 -2.164 -4.415 1.00 85.75 200 ILE A C 1
ATOM 1571 O O . ILE A 1 200 ? -35.180 -1.237 -5.065 1.00 85.75 200 ILE A O 1
ATOM 1575 N N . HIS A 1 201 ? -34.982 -2.366 -3.134 1.00 88.94 201 HIS A N 1
ATOM 1576 C CA . HIS A 1 201 ? -35.872 -1.521 -2.346 1.00 88.94 201 HIS A CA 1
ATOM 1577 C C . HIS A 1 201 ? -35.309 -1.348 -0.936 1.00 88.94 201 HIS A C 1
ATOM 1579 O O . HIS A 1 201 ? -34.515 -2.168 -0.459 1.00 88.94 201 HIS A O 1
ATOM 1585 N N . SER A 1 202 ? -35.718 -0.268 -0.275 1.00 89.88 202 SER A N 1
ATOM 1586 C CA . SER A 1 202 ? -35.366 -0.010 1.115 1.00 89.88 202 SER A CA 1
ATOM 1587 C C . SER A 1 202 ? -36.191 -0.909 2.030 1.00 89.88 202 SER A C 1
ATOM 1589 O O . SER A 1 202 ? -37.412 -0.968 1.937 1.00 89.88 202 SER A O 1
ATOM 1591 N N . LEU A 1 203 ? -35.536 -1.560 2.986 1.00 88.44 203 LEU A N 1
ATOM 1592 C CA . LEU A 1 203 ? -36.196 -2.369 4.011 1.00 88.44 203 LEU A CA 1
ATOM 1593 C C . LEU A 1 203 ? -37.022 -1.510 4.986 1.00 88.44 203 LEU A C 1
ATOM 1595 O O . LEU A 1 203 ? -37.799 -2.050 5.767 1.00 88.44 203 LEU A O 1
ATOM 1599 N N . LEU A 1 204 ? -36.867 -0.179 4.952 1.00 89.00 204 LEU A N 1
ATOM 1600 C CA . LEU A 1 204 ? -37.730 0.749 5.692 1.00 89.00 204 LEU A CA 1
ATOM 1601 C C . LEU A 1 204 ? -39.149 0.798 5.127 1.00 89.00 204 LEU A C 1
ATOM 1603 O O . LEU A 1 204 ? -40.083 1.068 5.880 1.00 89.00 204 LEU A O 1
ATOM 1607 N N . ASP A 1 205 ? -39.303 0.524 3.831 1.00 87.75 205 ASP A N 1
ATOM 1608 C CA . ASP A 1 205 ? -40.595 0.571 3.145 1.00 87.75 205 ASP A CA 1
ATOM 1609 C C . ASP A 1 205 ? -41.457 -0.665 3.472 1.00 87.75 205 ASP A C 1
ATOM 1611 O O . ASP A 1 205 ? -42.653 -0.687 3.188 1.00 87.75 205 ASP A O 1
ATOM 1615 N N . GLY A 1 206 ? -40.873 -1.654 4.162 1.00 83.62 206 GLY A N 1
ATOM 1616 C CA . GLY A 1 206 ? -41.490 -2.940 4.470 1.00 83.62 206 GLY A CA 1
ATOM 1617 C C . GLY A 1 206 ? -41.341 -3.946 3.325 1.00 83.62 206 GLY A C 1
ATOM 1618 O O . GLY A 1 206 ? -40.882 -3.615 2.236 1.00 83.62 206 GLY A O 1
ATOM 1619 N N . THR A 1 207 ? -41.699 -5.203 3.585 1.00 76.56 207 THR A N 1
ATOM 1620 C CA . THR A 1 207 ? -41.768 -6.263 2.567 1.00 76.56 207 THR A CA 1
ATOM 1621 C C . THR A 1 207 ? -43.214 -6.450 2.120 1.00 76.56 207 THR A C 1
ATOM 1623 O O . THR A 1 207 ? -44.115 -6.390 2.951 1.00 76.56 207 THR A O 1
ATOM 1626 N N . GLU A 1 208 ? -43.452 -6.719 0.836 1.00 67.69 208 GLU A N 1
ATOM 1627 C CA . GLU A 1 208 ? -44.808 -6.865 0.269 1.00 67.69 208 GLU A CA 1
ATOM 1628 C C . GLU A 1 208 ? -45.516 -8.196 0.623 1.00 67.69 208 GLU A C 1
ATOM 1630 O O . GLU A 1 208 ? -46.602 -8.476 0.116 1.00 67.69 208 GLU A O 1
ATOM 1635 N N . GLU A 1 209 ? -44.930 -9.034 1.483 1.00 62.47 209 GLU A N 1
ATOM 1636 C CA . GLU A 1 209 ? -45.513 -10.322 1.880 1.00 62.47 209 GLU A CA 1
ATOM 1637 C C . GLU A 1 209 ? -46.540 -10.147 3.024 1.00 62.47 209 GLU A C 1
ATOM 1639 O O . GLU A 1 209 ? -46.184 -9.741 4.124 1.00 62.47 209 GLU A O 1
ATOM 1644 N N . GLU A 1 210 ? -47.810 -10.420 2.693 1.00 59.97 210 GLU A N 1
ATOM 1645 C CA . GLU A 1 210 ? -49.070 -10.490 3.472 1.00 59.97 210 GLU A CA 1
ATOM 1646 C C . GLU A 1 210 ? -49.166 -9.947 4.929 1.00 59.97 210 GLU A C 1
ATOM 1648 O O . GLU A 1 210 ? -48.444 -10.323 5.848 1.00 59.97 210 GLU A O 1
ATOM 1653 N N . ASP A 1 211 ? -50.222 -9.138 5.119 1.00 56.38 211 ASP A N 1
ATOM 1654 C CA . ASP A 1 211 ? -50.970 -8.741 6.331 1.00 56.38 211 ASP A CA 1
ATOM 1655 C C . ASP A 1 211 ? -50.269 -8.089 7.541 1.00 56.38 211 ASP A C 1
ATOM 1657 O O . ASP A 1 211 ? -50.968 -7.490 8.358 1.00 56.38 211 ASP A O 1
ATOM 1661 N N . ASP A 1 212 ? -48.939 -8.056 7.634 1.00 56.75 212 ASP A N 1
ATOM 1662 C CA . ASP A 1 212 ? -48.227 -7.363 8.728 1.00 56.75 212 ASP A CA 1
ATOM 1663 C C . ASP A 1 212 ? -47.073 -6.473 8.215 1.00 56.75 212 ASP A C 1
ATOM 1665 O O . ASP A 1 212 ? -45.905 -6.618 8.583 1.00 56.75 212 ASP A O 1
ATOM 1669 N N . ILE A 1 213 ? -47.402 -5.497 7.360 1.00 66.38 213 ILE A N 1
ATOM 1670 C CA . ILE A 1 213 ? -46.440 -4.481 6.903 1.00 66.38 213 ILE A CA 1
ATOM 1671 C C . ILE A 1 213 ? -46.384 -3.340 7.926 1.00 66.38 213 ILE A C 1
ATOM 1673 O O . ILE A 1 213 ? -47.319 -2.547 8.052 1.00 66.38 213 ILE A O 1
ATOM 1677 N N . TYR A 1 214 ? -45.253 -3.213 8.621 1.00 73.56 214 TYR A N 1
ATOM 1678 C CA . TYR A 1 214 ? -44.955 -2.061 9.478 1.00 73.56 214 TYR A CA 1
ATOM 1679 C C . TYR A 1 214 ? -43.843 -1.215 8.845 1.00 73.56 214 TYR A C 1
ATOM 1681 O O . TYR A 1 214 ? -42.686 -1.333 9.258 1.00 73.56 214 TYR A O 1
ATOM 1689 N N . PRO A 1 215 ? -44.159 -0.367 7.844 1.00 85.06 215 PRO A N 1
ATOM 1690 C CA . PRO A 1 215 ? -43.164 0.527 7.268 1.00 85.06 215 PRO A CA 1
ATOM 1691 C C . PRO A 1 215 ? -42.636 1.478 8.347 1.00 85.06 215 PRO A C 1
ATOM 1693 O O . PRO A 1 215 ? -43.395 2.065 9.132 1.00 85.06 215 PRO A O 1
ATOM 1696 N N . ILE A 1 216 ? -41.316 1.647 8.385 1.00 87.31 216 ILE A N 1
ATOM 1697 C CA . ILE A 1 216 ? -40.662 2.573 9.306 1.00 87.31 216 ILE A CA 1
ATOM 1698 C C . ILE A 1 216 ? -40.649 3.951 8.654 1.00 87.31 216 ILE A C 1
ATOM 1700 O O . ILE A 1 216 ? -39.745 4.340 7.920 1.00 87.31 216 ILE A O 1
ATOM 1704 N N . HIS A 1 217 ? -41.678 4.717 8.980 1.00 87.25 217 HIS A N 1
ATOM 1705 C CA . HIS A 1 217 ? -41.827 6.106 8.578 1.00 87.25 217 HIS A CA 1
ATOM 1706 C C . HIS A 1 217 ? -40.849 7.013 9.337 1.00 87.25 217 HIS A C 1
ATOM 1708 O O . HIS A 1 217 ? -41.142 7.486 10.440 1.00 87.25 217 HIS A O 1
ATOM 1714 N N . LEU A 1 218 ? -39.675 7.264 8.748 1.00 85.38 218 LEU A N 1
ATOM 1715 C CA . LEU A 1 218 ? -38.650 8.135 9.337 1.00 85.38 218 LEU A CA 1
ATOM 1716 C C . LEU A 1 218 ? -39.160 9.563 9.581 1.00 85.38 218 LEU A C 1
ATOM 1718 O O . LEU A 1 218 ? -38.712 10.231 10.510 1.00 85.38 218 LEU A O 1
ATOM 1722 N N . ASP A 1 219 ? -40.128 10.040 8.802 1.00 84.94 219 ASP A N 1
ATOM 1723 C CA . ASP A 1 219 ? -40.794 11.331 8.985 1.00 84.94 219 ASP A CA 1
ATOM 1724 C C . ASP A 1 219 ? -41.545 11.434 10.317 1.00 84.94 219 ASP A C 1
ATOM 1726 O O . ASP A 1 219 ? -41.548 12.507 10.921 1.00 84.94 219 ASP A O 1
ATOM 1730 N N . LYS A 1 220 ? -42.078 10.317 10.825 1.00 86.50 220 LYS A N 1
ATOM 1731 C CA . LYS A 1 220 ? -42.825 10.265 12.090 1.00 86.50 220 LYS A CA 1
ATOM 1732 C C . LYS A 1 220 ? -41.932 10.212 13.330 1.00 86.50 220 LYS A C 1
ATOM 1734 O O . LYS A 1 220 ? -42.424 10.459 14.429 1.00 86.50 220 LYS A O 1
ATOM 1739 N N . LEU A 1 221 ? -40.640 9.922 13.169 1.00 85.38 221 LEU A N 1
ATOM 1740 C CA . LEU A 1 221 ? -39.681 9.946 14.271 1.00 85.38 221 LEU A CA 1
ATOM 1741 C C . LEU A 1 221 ? -39.365 11.389 14.680 1.00 85.38 221 LEU A C 1
ATOM 1743 O O . LEU A 1 221 ? -39.192 12.283 13.840 1.00 85.38 221 LEU A O 1
ATOM 1747 N N . ASN A 1 222 ? -39.238 11.630 15.981 1.00 87.25 222 ASN A N 1
ATOM 1748 C CA . ASN A 1 222 ? -38.820 12.937 16.476 1.00 87.25 222 ASN A CA 1
ATOM 1749 C C . ASN A 1 222 ? -37.301 13.155 16.282 1.00 87.25 222 ASN A C 1
ATOM 1751 O O . ASN A 1 222 ? -36.552 12.235 15.952 1.00 87.25 222 ASN A O 1
ATOM 1755 N N . SER A 1 223 ? -36.822 14.394 16.457 1.00 81.88 223 SER A N 1
ATOM 1756 C CA . SER A 1 223 ? -35.399 14.721 16.221 1.00 81.88 223 SER A CA 1
ATOM 1757 C C . SER A 1 223 ? -34.443 13.933 17.127 1.00 81.88 223 SER A C 1
ATOM 1759 O O . SER A 1 223 ? -33.357 13.573 16.688 1.00 81.88 223 SER A O 1
ATOM 1761 N N . GLN A 1 224 ? -34.849 13.625 18.362 1.00 82.62 224 GLN A N 1
ATOM 1762 C CA . GLN A 1 224 ? -34.022 12.867 19.301 1.00 82.62 224 GLN A CA 1
ATOM 1763 C C . GLN A 1 224 ? -33.930 11.387 18.901 1.00 82.62 224 GLN A C 1
ATOM 1765 O O . GLN A 1 224 ? -32.850 10.802 18.943 1.00 82.62 224 GLN A O 1
ATOM 1770 N N . GLU A 1 225 ? -35.036 10.787 18.463 1.00 82.44 225 GLU A N 1
ATOM 1771 C CA . GLU A 1 225 ? -35.076 9.408 17.957 1.00 82.44 225 GLU A CA 1
ATOM 1772 C C . GLU A 1 225 ? -34.232 9.246 16.690 1.00 82.44 225 GLU A C 1
ATOM 1774 O O . GLU A 1 225 ? -33.478 8.281 16.567 1.00 82.44 225 GLU A O 1
ATOM 1779 N N . LYS A 1 226 ? -34.288 10.227 15.783 1.00 78.38 226 LYS A N 1
ATOM 1780 C CA . LYS A 1 226 ? -33.474 10.247 14.557 1.00 78.38 226 LYS A CA 1
ATOM 1781 C C . LYS A 1 226 ? -31.975 10.269 14.846 1.00 78.38 226 LYS A C 1
ATOM 1783 O O . LYS A 1 226 ? -31.211 9.620 14.142 1.00 78.38 226 LYS A O 1
ATOM 1788 N N . GLU A 1 227 ? -31.556 11.013 15.866 1.00 75.38 227 GLU A N 1
ATOM 1789 C CA . GLU A 1 227 ? -30.137 11.197 16.191 1.00 75.38 227 GLU A CA 1
ATOM 1790 C C . GLU A 1 227 ? -29.573 10.100 17.104 1.00 75.38 227 GLU A C 1
ATOM 1792 O O . GLU A 1 227 ? -28.377 9.818 17.039 1.00 75.38 227 GLU A O 1
ATOM 1797 N N . MET A 1 228 ? -30.401 9.481 17.954 1.00 74.38 228 MET A N 1
ATOM 1798 C CA . MET A 1 228 ? -29.920 8.580 19.012 1.00 74.38 228 MET A CA 1
ATOM 1799 C C . MET A 1 228 ? -30.447 7.145 18.943 1.00 74.38 228 MET A C 1
ATOM 1801 O O . MET A 1 228 ? -29.857 6.276 19.584 1.00 74.38 228 MET A O 1
ATOM 1805 N N . ALA A 1 229 ? -31.540 6.876 18.223 1.00 69.38 229 ALA A N 1
ATOM 1806 C CA . ALA A 1 229 ? -32.250 5.596 18.326 1.00 69.38 229 ALA A CA 1
ATOM 1807 C C . ALA A 1 229 ? -32.207 4.732 17.056 1.00 69.38 229 ALA A C 1
ATOM 1809 O O . ALA A 1 229 ? -32.573 3.558 17.113 1.00 69.38 229 ALA A O 1
ATOM 1810 N N . LEU A 1 230 ? -31.738 5.263 15.922 1.00 77.25 230 LEU A N 1
ATOM 1811 C CA . LEU A 1 230 ? -31.633 4.481 14.692 1.00 77.25 230 LEU A CA 1
ATOM 1812 C C . LEU A 1 230 ? -30.378 3.606 14.716 1.00 77.25 230 LEU A C 1
ATOM 1814 O O . LEU A 1 230 ? -29.253 4.068 14.535 1.00 77.25 230 LEU A O 1
ATOM 1818 N N . SER A 1 231 ? -30.590 2.312 14.927 1.00 81.25 231 SER A N 1
ATOM 1819 C CA . SER A 1 231 ? -29.575 1.284 14.732 1.00 81.25 231 SER A CA 1
ATOM 1820 C C . SER A 1 231 ? -30.152 0.194 13.843 1.00 81.25 231 SER A C 1
ATOM 1822 O O . SER A 1 231 ? -31.256 -0.293 14.078 1.00 81.25 231 SER A O 1
ATOM 1824 N N . PHE A 1 232 ? -29.408 -0.163 12.802 1.00 80.94 232 PHE A N 1
ATOM 1825 C CA . PHE A 1 232 ? -29.805 -1.198 11.862 1.00 80.94 232 PHE A CA 1
ATOM 1826 C C . PHE A 1 232 ? -28.989 -2.457 12.126 1.00 80.94 232 PHE A C 1
ATOM 1828 O O . PHE A 1 232 ? -27.757 -2.415 12.148 1.00 80.94 232 PHE A O 1
ATOM 1835 N N . LEU A 1 233 ? -29.675 -3.580 12.316 1.00 83.44 233 LEU A N 1
ATOM 1836 C CA . LEU A 1 233 ? -29.060 -4.898 12.356 1.00 83.44 233 LEU A CA 1
ATOM 1837 C C . LEU A 1 233 ? -29.546 -5.680 11.141 1.00 83.44 233 LEU A C 1
ATOM 1839 O O . LEU A 1 233 ? -30.674 -6.159 11.114 1.00 83.44 233 LEU A O 1
ATOM 1843 N N . PHE A 1 234 ? -28.682 -5.810 10.142 1.00 80.62 234 PHE A N 1
ATOM 1844 C CA . PHE A 1 234 ? -28.965 -6.612 8.960 1.00 80.62 234 PHE A CA 1
ATOM 1845 C C . PHE A 1 234 ? -28.401 -8.021 9.154 1.00 80.62 234 PHE A C 1
ATOM 1847 O O . PHE A 1 234 ? -27.221 -8.186 9.469 1.00 80.62 234 PHE A O 1
ATOM 1854 N N . GLY A 1 235 ? -29.236 -9.039 8.959 1.00 78.25 235 GLY A N 1
ATOM 1855 C CA . GLY A 1 235 ? -28.839 -10.444 8.994 1.00 78.25 235 GLY A CA 1
ATOM 1856 C C . GLY A 1 235 ? -29.439 -11.191 7.809 1.00 78.25 235 GLY A C 1
ATOM 1857 O O . GLY A 1 235 ? -30.594 -10.968 7.470 1.00 78.25 235 GLY A O 1
ATOM 1858 N N . GLY A 1 236 ? -28.654 -12.056 7.162 1.00 69.31 236 GLY A N 1
ATOM 1859 C CA . GLY A 1 236 ? -29.160 -12.956 6.117 1.00 69.31 236 GLY A CA 1
ATOM 1860 C C . GLY A 1 236 ? -29.499 -12.322 4.759 1.00 69.31 236 GLY A C 1
ATOM 1861 O O . GLY A 1 236 ? -30.104 -12.995 3.935 1.00 69.31 236 GLY A O 1
ATOM 1862 N N . SER A 1 237 ? -29.115 -11.070 4.481 1.00 61.97 237 SER A N 1
ATOM 1863 C CA . SER A 1 237 ? -29.335 -10.469 3.155 1.00 61.97 237 SER A CA 1
ATOM 1864 C C . SER A 1 237 ? -28.329 -11.041 2.151 1.00 61.97 237 SER A C 1
ATOM 1866 O O . SER A 1 237 ? -27.141 -10.733 2.231 1.00 61.97 237 SER A O 1
ATOM 1868 N N . GLY A 1 238 ? -28.798 -11.908 1.247 1.00 67.94 238 GLY A N 1
ATOM 1869 C CA . GLY A 1 238 ? -27.953 -12.739 0.379 1.00 67.94 238 GLY A CA 1
ATOM 1870 C C . GLY A 1 238 ? -26.887 -11.973 -0.410 1.00 67.94 238 GLY A C 1
ATOM 1871 O O . GLY A 1 238 ? -25.747 -12.420 -0.488 1.00 67.94 238 GLY A O 1
ATOM 1872 N N . ASP A 1 239 ? -27.218 -10.794 -0.933 1.00 76.00 239 ASP A N 1
ATOM 1873 C CA . ASP A 1 239 ? -26.278 -9.949 -1.684 1.00 76.00 239 ASP A CA 1
ATOM 1874 C C . ASP A 1 239 ? -26.182 -8.504 -1.172 1.00 76.00 239 ASP A C 1
ATOM 1876 O O . ASP A 1 239 ? -25.547 -7.656 -1.801 1.00 76.00 239 ASP A O 1
ATOM 1880 N N . ALA A 1 240 ? -26.773 -8.236 -0.004 1.00 83.25 240 ALA A N 1
ATOM 1881 C CA . ALA A 1 240 ? -26.777 -6.945 0.676 1.00 83.25 240 ALA A CA 1
ATOM 1882 C C . ALA A 1 240 ? -27.324 -5.753 -0.139 1.00 83.25 240 ALA A C 1
ATOM 1884 O O . ALA A 1 240 ? -27.249 -4.626 0.346 1.00 83.25 240 ALA A O 1
ATOM 1885 N N . ARG A 1 241 ? -27.909 -5.935 -1.334 1.00 86.12 241 ARG A N 1
ATOM 1886 C CA . ARG A 1 241 ? -28.363 -4.800 -2.166 1.00 86.12 241 ARG A CA 1
ATOM 1887 C C . ARG A 1 241 ? -29.468 -3.987 -1.491 1.00 86.12 241 ARG A C 1
ATOM 1889 O O . ARG A 1 241 ? -29.353 -2.771 -1.405 1.00 86.12 241 ARG A O 1
ATOM 1896 N N . HIS A 1 242 ? -30.458 -4.655 -0.906 1.00 87.06 242 HIS A N 1
ATOM 1897 C CA . HIS A 1 242 ? -31.523 -4.004 -0.126 1.00 87.06 242 HIS A CA 1
ATOM 1898 C C . HIS A 1 242 ? -30.981 -3.333 1.141 1.00 87.06 242 HIS A C 1
ATOM 1900 O O . HIS A 1 242 ? -31.471 -2.290 1.563 1.00 87.06 242 HIS A O 1
ATOM 1906 N N . VAL A 1 243 ? -29.922 -3.893 1.737 1.00 89.81 243 VAL A N 1
ATOM 1907 C CA . VAL A 1 243 ? -29.237 -3.286 2.887 1.00 89.81 243 VAL A CA 1
ATOM 1908 C C . VAL A 1 243 ? -28.591 -1.966 2.482 1.00 89.81 243 VAL A C 1
ATOM 1910 O O . VAL A 1 243 ? -28.767 -0.963 3.169 1.00 89.81 243 VAL A O 1
ATOM 1913 N N . PHE A 1 244 ? -27.873 -1.949 1.359 1.00 87.94 244 PHE A N 1
ATOM 1914 C CA . PHE A 1 244 ? -27.265 -0.725 0.847 1.00 87.94 244 PHE A CA 1
ATOM 1915 C C . PHE A 1 244 ? -28.315 0.322 0.480 1.00 87.94 244 PHE A C 1
ATOM 1917 O O . PHE A 1 244 ? -28.162 1.469 0.888 1.00 87.94 244 PHE A O 1
ATOM 1924 N N . GLU A 1 245 ? -29.400 -0.072 -0.186 1.00 90.44 245 GLU A N 1
ATOM 1925 C CA . GLU A 1 245 ? -30.506 0.839 -0.503 1.00 90.44 245 GLU A CA 1
ATOM 1926 C C . GLU A 1 245 ? -31.151 1.424 0.756 1.00 90.44 245 GLU A C 1
ATOM 1928 O O . GLU A 1 245 ? -31.387 2.625 0.837 1.00 90.44 245 GLU A O 1
ATOM 1933 N N . THR A 1 246 ? -31.347 0.604 1.792 1.00 89.62 246 THR A N 1
ATOM 1934 C CA . THR A 1 246 ? -31.870 1.058 3.091 1.00 89.62 246 THR A CA 1
ATOM 1935 C C . THR A 1 246 ? -30.969 2.115 3.725 1.00 89.62 246 THR A C 1
ATOM 1937 O O . THR A 1 246 ? -31.449 3.115 4.259 1.00 89.62 246 THR A O 1
ATOM 1940 N N . VAL A 1 247 ? -29.650 1.912 3.670 1.00 89.62 247 VAL A N 1
ATOM 1941 C CA . VAL A 1 247 ? -28.675 2.865 4.218 1.00 89.62 247 VAL A CA 1
ATOM 1942 C C . VAL A 1 247 ? -28.660 4.163 3.411 1.00 89.62 247 VAL A C 1
ATOM 1944 O O . VAL A 1 247 ? -28.592 5.232 4.014 1.00 89.62 247 VAL A O 1
ATOM 1947 N N . ILE A 1 248 ? -28.745 4.082 2.080 1.00 89.44 248 ILE A N 1
ATOM 1948 C CA . ILE A 1 248 ? -28.817 5.256 1.197 1.00 89.44 248 ILE A CA 1
ATOM 1949 C C . ILE A 1 248 ? -30.091 6.053 1.490 1.00 89.44 248 ILE A C 1
ATOM 1951 O O . ILE A 1 248 ? -30.007 7.238 1.795 1.00 89.44 248 ILE A O 1
ATOM 1955 N N . ASN A 1 249 ? -31.249 5.393 1.518 1.00 88.06 249 ASN A N 1
ATOM 1956 C CA . ASN A 1 249 ? -32.537 6.019 1.814 1.00 88.06 249 ASN A CA 1
ATOM 1957 C C . ASN A 1 249 ? -32.538 6.695 3.205 1.00 88.06 249 ASN A C 1
ATOM 1959 O O . ASN A 1 249 ? -32.932 7.855 3.349 1.00 88.06 249 ASN A O 1
ATOM 1963 N N . ALA A 1 250 ? -31.985 6.027 4.225 1.00 86.88 250 ALA A N 1
ATOM 1964 C CA . ALA A 1 250 ? -31.826 6.614 5.556 1.00 86.88 250 ALA A CA 1
ATOM 1965 C C . ALA A 1 250 ? -30.879 7.833 5.570 1.00 86.88 250 ALA A C 1
ATOM 1967 O O . ALA A 1 250 ? -31.135 8.801 6.292 1.00 86.88 250 ALA A O 1
ATOM 1968 N N . ALA A 1 251 ? -29.792 7.804 4.793 1.00 84.81 251 ALA A N 1
ATOM 1969 C CA . ALA A 1 251 ? -28.840 8.909 4.697 1.00 84.81 251 ALA A CA 1
ATOM 1970 C C . ALA A 1 251 ? -29.450 10.131 3.991 1.00 84.81 251 ALA A C 1
ATOM 1972 O O . ALA A 1 251 ? -29.385 11.237 4.536 1.00 84.81 251 ALA A O 1
ATOM 1973 N N . ASP A 1 252 ? -30.117 9.922 2.854 1.00 85.69 252 ASP A N 1
ATOM 1974 C CA . ASP A 1 252 ? -30.813 10.966 2.093 1.00 85.69 252 ASP A CA 1
ATOM 1975 C C . ASP A 1 252 ? -31.874 11.661 2.952 1.00 85.69 252 ASP A C 1
ATOM 1977 O O . ASP A 1 252 ? -32.018 12.889 2.938 1.00 85.69 252 ASP A O 1
ATOM 1981 N N . PHE A 1 253 ? -32.595 10.892 3.769 1.00 82.44 253 PHE A N 1
ATOM 1982 C CA . PHE A 1 253 ? -33.570 11.445 4.699 1.00 82.44 253 PHE A CA 1
ATOM 1983 C C . PHE A 1 253 ? -32.924 12.396 5.726 1.00 82.44 253 PHE A C 1
ATOM 1985 O O . PHE A 1 253 ? -33.446 13.484 5.998 1.00 82.44 253 PHE A O 1
ATOM 1992 N N . VAL A 1 254 ? -31.768 12.027 6.290 1.00 78.12 254 VAL A N 1
ATOM 1993 C CA . VAL A 1 254 ? -31.040 12.869 7.255 1.00 78.12 254 VAL A CA 1
ATOM 1994 C C . VAL A 1 254 ? -30.515 14.146 6.596 1.00 78.12 254 VAL A C 1
ATOM 1996 O O . VAL A 1 254 ? -30.591 15.219 7.203 1.00 78.12 254 VAL A O 1
ATOM 1999 N N . GLU A 1 255 ? -30.000 14.065 5.370 1.00 78.75 255 GLU A N 1
ATOM 2000 C CA . GLU A 1 255 ? -29.520 15.239 4.633 1.00 78.75 255 GLU A CA 1
ATOM 2001 C C . GLU A 1 255 ? -30.655 16.214 4.304 1.00 78.75 255 GLU A C 1
ATOM 2003 O O . GLU A 1 255 ? -30.548 17.409 4.601 1.00 78.75 255 GLU A O 1
ATOM 2008 N N . ASN A 1 256 ? -31.788 15.705 3.817 1.00 77.88 256 ASN A N 1
ATOM 2009 C CA . ASN A 1 256 ? -32.970 16.517 3.530 1.00 77.88 256 ASN A CA 1
ATOM 2010 C C . ASN A 1 256 ? -33.552 17.167 4.796 1.00 77.88 256 ASN A C 1
ATOM 2012 O O . ASN A 1 256 ? -33.958 18.332 4.774 1.00 77.88 256 ASN A O 1
ATOM 2016 N N . SER A 1 257 ? -33.531 16.466 5.937 1.00 69.94 257 SER A N 1
ATOM 2017 C CA . SER A 1 257 ? -33.963 17.042 7.216 1.00 69.94 257 SER A CA 1
ATOM 2018 C C . SER A 1 257 ? -33.048 18.173 7.697 1.00 69.94 257 SER A C 1
ATOM 2020 O O . SER A 1 257 ? -33.539 19.124 8.311 1.00 69.94 257 SER A O 1
ATOM 2022 N N . LYS A 1 258 ? -31.736 18.095 7.444 1.00 70.12 258 LYS A N 1
ATOM 2023 C CA . LYS A 1 258 ? -30.790 19.176 7.769 1.00 70.12 258 LYS A CA 1
ATOM 2024 C C . LYS A 1 258 ? -30.974 20.374 6.845 1.00 70.12 258 LYS A C 1
ATOM 2026 O O . LYS A 1 258 ? -30.914 21.508 7.309 1.00 70.12 258 LYS A O 1
ATOM 2031 N N . PHE A 1 259 ? -31.227 20.124 5.562 1.00 67.19 259 PHE A N 1
ATOM 2032 C CA . PHE A 1 259 ? -31.485 21.173 4.582 1.00 67.19 259 PHE A CA 1
ATOM 2033 C C . PHE A 1 259 ? -32.741 21.987 4.932 1.00 67.19 259 PHE A C 1
ATOM 2035 O O . PHE A 1 259 ? -32.675 23.212 4.957 1.00 67.19 259 PHE A O 1
ATOM 2042 N N . MET A 1 260 ? -33.842 21.328 5.312 1.00 59.69 260 MET A N 1
ATOM 2043 C CA . MET A 1 260 ? -35.081 22.012 5.715 1.00 59.69 260 MET A CA 1
ATOM 2044 C C . MET A 1 260 ? -34.914 22.884 6.970 1.00 59.69 260 MET A C 1
ATOM 2046 O O . MET A 1 260 ? -35.403 24.009 6.995 1.00 59.69 260 MET A O 1
ATOM 2050 N N . LYS A 1 261 ? -34.150 22.431 7.978 1.00 63.28 261 LYS A N 1
ATOM 2051 C CA . LYS A 1 261 ? -33.855 23.243 9.178 1.00 63.28 261 LYS A CA 1
ATOM 2052 C C . LYS A 1 261 ? -33.086 24.535 8.863 1.00 63.28 261 LYS A C 1
ATOM 2054 O O . LYS A 1 261 ? -33.204 25.499 9.609 1.00 63.28 261 LYS A O 1
ATOM 2059 N N . ASN A 1 262 ? -32.320 24.573 7.771 1.00 62.72 262 ASN A N 1
ATOM 2060 C CA . ASN A 1 262 ? -31.557 25.758 7.366 1.00 62.72 262 ASN A CA 1
ATOM 2061 C C . ASN A 1 262 ? -32.383 26.781 6.569 1.00 62.72 262 ASN A C 1
ATOM 2063 O O . ASN A 1 262 ? -31.900 27.885 6.347 1.00 62.72 262 ASN A O 1
ATOM 2067 N N . ILE A 1 263 ? -33.591 26.425 6.119 1.00 59.94 263 ILE A N 1
ATOM 2068 C CA . ILE A 1 263 ? -34.490 27.326 5.376 1.00 59.94 263 ILE A CA 1
ATOM 2069 C C . ILE A 1 263 ? -35.429 28.093 6.326 1.00 59.94 263 ILE A C 1
ATOM 2071 O O . ILE A 1 263 ? -35.952 29.142 5.962 1.00 59.94 263 ILE A O 1
ATOM 2075 N N . GLU A 1 264 ? -35.626 27.606 7.553 1.00 53.78 264 GLU A N 1
ATOM 2076 C CA . GLU A 1 264 ? -36.524 28.207 8.555 1.00 53.78 264 GLU A CA 1
ATOM 2077 C C . GLU A 1 264 ? -35.857 29.283 9.447 1.00 53.78 264 GLU A C 1
ATOM 2079 O O . GLU A 1 264 ? -36.449 29.730 10.434 1.00 53.78 264 GLU A O 1
ATOM 2084 N N . HIS A 1 265 ? -34.646 29.732 9.097 1.00 47.38 265 HIS A N 1
ATOM 2085 C CA . HIS A 1 265 ? -33.902 30.814 9.757 1.00 47.38 265 HIS A CA 1
ATOM 2086 C C . HIS A 1 265 ? -33.551 31.935 8.777 1.00 47.38 265 HIS A C 1
ATOM 2088 O O . HIS A 1 265 ? -33.609 33.108 9.213 1.00 47.38 265 HIS A O 1
#